Protein AF-A0A665TKN4-F1 (afdb_monomer_lite)

InterPro domains:
  IPR009851 Modifier of rudimentary, Modr [PF07200] (169-313)
  IPR009851 Modifier of rudimentary, Modr [PS51314] (241-330)
  IPR029012 Helix hairpin bin domain superfamily [G3DSA:1.10.287.660] (246-321)
  IPR037202 ESCRT assembly domain [SSF140111] (260-314)

Secondary structure (DSSP, 8-state):
----S-----------EE-SS-EE-TTB-TTTS-EE--HHHHT--TT--HHHHHHHHHHHHHHSPPEE-----S-----------PPPP---------------PPPPP-----------------PPPS-------------SS----TTS----PPPPPS--GGGGGS-HHHHHHHHH-HHHHHHHHHHSHHHHHHHHHHHHHHHHHHHHHHHHHHHHHHHHHHHHHHHHHHHHHHHHHHHHHHHHHHHHHHHHHT-HHHHHHHHHHHHHHHHHHHHHHHHHHHTTSS-HHHHHHHHHHHHHHHHHHHHHHHHHHHHHHHH-------

Foldseek 3Di:
DDDDDDDDDDDDDDLWAFDPPQWDDPQADPPRSTTGNDVLRVPDDPPDDPVVSVVVVVVVCVVPPTHHPPPDDDDDPDDPDDDDDDDDDPPDPDDDDDDDDDDDDDDDDDDDDDDDDDDDDDDDPDDDDPDPPPPDDPDDDDDPDDDQPDVRDDDDADDDDPDDVVVVVDDPVLVVCLVVDVVSVVVVVCVDPRVVVVVVVVVVVVVVVVVVVVVVVVCVVVVVVVVVVVVVVVVVVVVVVVVVVVVVVVVVVCCVCPPLVNVLVVLVVLLVVLVVVLVVLVVCVVVVVDDPVRSVVSNVVSVVSSVVSVVVSVVSVVVCVVPVDDDPDD

Sequence (330 aa):
MWKSYTFTCLKLKQHILLVYPPVGHHLVDSNNGTMITSPLITNFGMHSDLGKVVQSLLDEFWKSPPALMSSGPTGFPYMYKPSGMAPYPTQAFHYGPRHVGPSQTPPPIAAPMPHPGVDSSHGPPRAPAPYGLISDLPLPVPTGDSQAGLNGHMYKMPEIPESFPELCNMNLTRLSDMSENEDVLLEFFVSLPQLKQITNDKEELVTSIVDMAKKNLQMEPQLEGKRQEMLYKYEQLTQMKSAFETKMQRQHELSESCSLSTLQARLKVAAHQAEEESEETAENFLEGRTDIDEFLTSFMEKRTLCHSRRAKEEKLQQSINTHGQFPTSH

Radius of gyration: 44.39 Å; chains: 1; bounding box: 87×68×130 Å

pLDDT: mean 72.1, std 25.73, range [24.42, 98.62]

Structure (mmCIF, N/CA/C/O backbone):
data_AF-A0A665TKN4-F1
#
_entry.id   AF-A0A665TKN4-F1
#
loop_
_atom_site.group_PDB
_atom_site.id
_atom_site.type_symbol
_atom_site.label_atom_id
_atom_site.label_alt_id
_atom_site.label_comp_id
_atom_site.label_asym_id
_atom_site.label_entity_id
_atom_site.label_seq_id
_atom_site.pdbx_PDB_ins_code
_atom_site.Cartn_x
_atom_site.Cartn_y
_atom_site.Cartn_z
_atom_site.occupancy
_atom_site.B_iso_or_equiv
_atom_site.auth_seq_id
_atom_site.auth_comp_id
_atom_site.auth_asym_id
_atom_site.auth_atom_id
_atom_site.pdbx_PDB_model_num
ATOM 1 N N . MET A 1 1 ? 24.108 5.883 47.879 1.00 30.14 1 MET A N 1
ATOM 2 C CA . MET A 1 1 ? 24.386 4.818 46.896 1.00 30.14 1 MET A CA 1
ATOM 3 C C . MET A 1 1 ? 23.383 4.984 45.749 1.00 30.14 1 MET A C 1
ATOM 5 O O . MET A 1 1 ? 22.207 4.763 45.970 1.00 30.14 1 MET A O 1
ATOM 9 N N . TRP A 1 2 ? 23.849 5.551 44.627 1.00 26.70 2 TRP A N 1
ATOM 10 C CA . TRP A 1 2 ? 23.294 5.548 43.257 1.00 26.70 2 TRP A CA 1
ATOM 11 C C . TRP A 1 2 ? 21.779 5.781 43.036 1.00 26.70 2 TRP A C 1
ATOM 13 O O . TRP A 1 2 ? 20.965 4.876 43.176 1.00 26.70 2 TRP A O 1
ATOM 23 N N . LYS A 1 3 ? 21.422 6.990 42.566 1.00 37.69 3 LYS A N 1
ATOM 24 C CA . LYS A 1 3 ? 20.183 7.282 41.818 1.00 37.69 3 LYS A CA 1
ATOM 25 C C . LYS A 1 3 ? 20.564 7.840 40.433 1.00 37.69 3 LYS A C 1
ATOM 27 O O . LYS A 1 3 ? 21.087 8.945 40.378 1.00 37.69 3 LYS A O 1
ATOM 32 N N . SER A 1 4 ? 20.308 7.064 39.375 1.00 30.84 4 SER A N 1
ATOM 33 C CA . SER A 1 4 ? 20.335 7.382 37.923 1.00 30.84 4 SER A CA 1
ATOM 34 C C . SER A 1 4 ? 19.566 6.247 37.221 1.00 30.84 4 SER A C 1
ATOM 36 O O . SER A 1 4 ? 19.718 5.105 37.642 1.00 30.84 4 SER A O 1
ATOM 38 N N . TYR A 1 5 ? 18.685 6.424 36.232 1.00 30.16 5 TYR A N 1
ATOM 39 C CA . TYR A 1 5 ? 18.622 7.374 35.109 1.00 30.16 5 TYR A CA 1
ATOM 40 C C . TYR A 1 5 ? 17.172 7.894 34.926 1.00 30.16 5 TYR A C 1
ATOM 42 O O . TYR A 1 5 ? 16.249 7.103 34.769 1.00 30.16 5 TYR A O 1
ATOM 50 N N . THR A 1 6 ? 16.879 9.152 35.282 1.00 27.14 6 THR A N 1
ATOM 51 C CA . THR A 1 6 ? 16.787 10.398 34.468 1.00 27.14 6 THR A CA 1
ATOM 52 C C . THR A 1 6 ? 15.429 10.675 33.807 1.00 27.14 6 THR A C 1
ATOM 54 O O . THR A 1 6 ? 15.185 10.357 32.649 1.00 27.14 6 THR A O 1
ATOM 57 N N . PHE A 1 7 ? 14.597 11.387 34.575 1.00 38.22 7 PHE A N 1
ATOM 58 C CA . PHE A 1 7 ? 13.620 12.383 34.121 1.00 38.22 7 PHE A CA 1
ATOM 59 C C . PHE A 1 7 ? 14.266 13.403 33.169 1.00 38.22 7 PHE A C 1
ATOM 61 O O . PHE A 1 7 ? 15.386 13.847 33.424 1.00 38.22 7 PHE A O 1
ATOM 68 N N . THR A 1 8 ? 13.515 13.909 32.190 1.00 24.42 8 THR A N 1
ATOM 69 C CA . THR A 1 8 ? 13.689 15.301 31.749 1.00 24.42 8 THR A CA 1
ATOM 70 C C . THR A 1 8 ? 12.406 16.083 31.984 1.00 24.42 8 THR A C 1
ATOM 72 O O . THR A 1 8 ? 11.330 15.795 31.471 1.00 24.42 8 THR A O 1
ATOM 75 N N . CYS A 1 9 ? 12.579 17.046 32.876 1.00 25.44 9 CYS A N 1
ATOM 76 C CA . CYS A 1 9 ? 11.675 18.091 33.292 1.00 25.44 9 CYS A CA 1
ATOM 77 C C . CYS A 1 9 ? 11.613 19.192 32.219 1.00 25.44 9 CYS A C 1
ATOM 79 O O . CYS A 1 9 ? 12.619 19.478 31.576 1.00 25.44 9 CYS A O 1
ATOM 81 N N . LEU A 1 10 ? 10.442 19.824 32.111 1.00 30.22 10 LEU A N 1
ATOM 82 C CA . LEU A 1 10 ? 10.193 21.182 31.612 1.00 30.22 10 LEU A CA 1
ATOM 83 C C . LEU A 1 10 ? 10.892 21.630 30.308 1.00 30.22 10 LEU A C 1
ATOM 85 O O . LEU A 1 10 ? 12.011 22.138 30.308 1.00 30.22 10 LEU A O 1
ATOM 89 N N . LYS A 1 11 ? 10.082 21.754 29.254 1.00 26.89 11 LYS A N 1
ATOM 90 C CA . LYS A 1 11 ? 9.703 23.089 28.760 1.00 26.89 11 LYS A CA 1
ATOM 91 C C . LYS A 1 11 ? 8.419 22.993 27.941 1.00 26.89 11 LYS A C 1
ATOM 93 O O . LYS A 1 11 ? 8.395 22.375 26.883 1.00 26.89 11 LYS A O 1
ATOM 98 N N . LEU A 1 12 ? 7.370 23.681 28.401 1.00 35.28 12 LEU A N 1
ATOM 99 C CA . LEU A 1 12 ? 6.464 24.354 27.474 1.00 35.28 12 LEU A CA 1
ATOM 100 C C . LEU A 1 12 ? 7.341 25.086 26.455 1.00 35.28 12 LEU A C 1
ATOM 102 O O . LEU A 1 12 ? 8.014 26.048 26.826 1.00 35.28 12 LEU A O 1
ATOM 106 N N . LYS A 1 13 ? 7.398 24.579 25.228 1.00 39.34 13 LYS A N 1
ATOM 107 C CA . LYS A 1 13 ? 7.745 25.289 23.992 1.00 39.34 13 LYS A CA 1
ATOM 108 C C . LYS A 1 13 ? 7.929 24.225 22.924 1.00 39.34 13 LYS A C 1
ATOM 110 O O . LYS A 1 13 ? 9.042 23.779 22.690 1.00 39.34 13 LYS A O 1
ATOM 115 N N . GLN A 1 14 ? 6.822 23.761 22.359 1.00 47.31 14 GLN A N 1
ATOM 116 C CA . GLN A 1 14 ? 6.464 24.042 20.968 1.00 47.31 14 GLN A CA 1
ATOM 117 C C . GLN A 1 14 ? 5.255 23.163 20.629 1.00 47.31 14 GLN A C 1
ATOM 119 O O . GLN A 1 14 ? 5.351 21.939 20.618 1.00 47.31 14 GLN A O 1
ATOM 124 N N . HIS A 1 15 ? 4.094 23.781 20.411 1.00 61.50 15 HIS A N 1
ATOM 125 C CA . HIS A 1 15 ? 2.929 23.082 19.878 1.00 61.50 15 HIS A CA 1
ATOM 126 C C . HIS A 1 15 ? 3.238 22.769 18.411 1.00 61.50 15 HIS A C 1
ATOM 128 O O . HIS A 1 15 ? 3.094 23.630 17.553 1.00 61.50 15 HIS A O 1
ATOM 134 N N . ILE A 1 16 ? 3.779 21.581 18.140 1.00 60.69 16 ILE A N 1
ATOM 135 C CA . ILE A 1 16 ? 4.110 21.140 16.782 1.00 60.69 16 ILE A CA 1
ATOM 136 C C . ILE A 1 16 ? 3.100 20.066 16.403 1.00 60.69 16 ILE A C 1
ATOM 138 O O . ILE A 1 16 ? 3.099 18.977 16.973 1.00 60.69 16 ILE A O 1
ATOM 142 N N . LEU A 1 17 ? 2.235 20.388 15.446 1.00 68.44 17 LEU A N 1
ATOM 143 C CA . LEU A 1 17 ? 1.354 19.427 14.794 1.00 68.44 17 LEU A CA 1
ATOM 144 C C . LEU A 1 17 ? 1.945 19.070 13.434 1.00 68.44 17 LEU A C 1
ATOM 146 O O . LEU A 1 17 ? 2.397 19.950 12.698 1.00 68.44 17 LEU A O 1
ATOM 150 N N . LEU A 1 18 ? 1.949 17.775 13.125 1.00 70.00 18 LEU A N 1
ATOM 151 C CA . LEU A 1 18 ? 2.501 17.232 11.891 1.00 70.00 18 LEU A CA 1
ATOM 152 C C . LEU A 1 18 ? 1.396 16.577 11.056 1.00 70.00 18 LEU A C 1
ATOM 154 O O . LEU A 1 18 ? 0.509 15.925 11.604 1.00 70.00 18 LEU A O 1
ATOM 158 N N . VAL A 1 19 ? 1.476 16.730 9.738 1.00 67.25 19 VAL A N 1
ATOM 159 C CA . VAL A 1 19 ? 0.577 16.135 8.742 1.00 67.25 19 VAL A CA 1
ATOM 160 C C . VAL A 1 19 ? 1.395 15.224 7.838 1.00 67.25 19 VAL A C 1
ATOM 162 O O . VAL A 1 19 ? 2.461 15.609 7.366 1.00 67.25 19 VAL A O 1
ATOM 165 N N . TYR A 1 20 ? 0.902 14.009 7.609 1.00 61.16 20 TYR A N 1
ATOM 166 C CA . TYR A 1 20 ? 1.522 13.027 6.724 1.00 61.16 20 TYR A CA 1
ATOM 167 C C . TYR A 1 20 ? 0.447 12.379 5.839 1.00 61.16 20 TYR A C 1
ATOM 169 O O . TYR A 1 20 ? -0.594 11.996 6.382 1.00 61.16 20 TYR A O 1
ATOM 177 N N . PRO A 1 21 ? 0.673 12.193 4.523 1.00 66.88 21 PRO A N 1
ATOM 178 C CA . PRO A 1 21 ? 1.881 12.522 3.741 1.00 66.88 21 PRO A CA 1
ATOM 179 C C . PRO A 1 21 ? 2.113 14.042 3.573 1.00 66.88 21 PRO A C 1
ATOM 181 O O . PRO A 1 21 ? 1.226 14.811 3.928 1.00 66.88 21 PRO A O 1
ATOM 184 N N . PRO A 1 22 ? 3.280 14.499 3.065 1.00 71.19 22 PRO A N 1
ATOM 185 C CA . PRO A 1 22 ? 3.541 15.921 2.843 1.00 71.19 22 PRO A CA 1
ATOM 186 C C . PRO A 1 22 ? 2.509 16.573 1.916 1.00 71.19 22 PRO A C 1
ATOM 188 O O . PRO A 1 22 ? 2.282 16.110 0.793 1.00 71.19 22 PRO A O 1
ATOM 191 N N . VAL A 1 23 ? 1.913 17.671 2.373 1.00 74.62 23 VAL A N 1
ATOM 192 C CA . VAL A 1 23 ? 0.869 18.398 1.651 1.00 74.62 23 VAL A CA 1
ATOM 193 C C . VAL A 1 23 ? 1.198 19.878 1.486 1.00 74.62 23 VAL A C 1
ATOM 195 O O . VAL A 1 23 ? 1.784 20.516 2.356 1.00 74.62 23 VAL A O 1
ATOM 198 N N . GLY A 1 24 ? 0.781 20.430 0.352 1.00 73.25 24 GLY A N 1
ATOM 199 C CA . GLY A 1 24 ? 0.749 21.852 0.067 1.00 73.25 24 GLY A CA 1
ATOM 200 C C . GLY A 1 24 ? -0.571 22.427 0.560 1.00 73.25 24 GLY A C 1
ATOM 201 O O . GLY A 1 24 ? -1.639 22.101 0.039 1.00 73.25 24 GLY A O 1
ATOM 202 N N . HIS A 1 25 ? -0.496 23.274 1.581 1.00 77.06 25 HIS A N 1
ATOM 203 C CA . HIS A 1 25 ? -1.643 23.951 2.171 1.00 77.06 25 HIS A CA 1
ATOM 204 C C . HIS A 1 25 ? -1.173 25.240 2.852 1.00 77.06 25 HIS A C 1
ATOM 206 O O . HIS A 1 25 ? -0.104 25.252 3.448 1.00 77.06 25 HIS A O 1
ATOM 212 N N . HIS A 1 26 ? -1.959 26.318 2.811 1.00 79.50 26 HIS A N 1
ATOM 213 C CA . HIS A 1 26 ? -1.579 27.612 3.410 1.00 79.50 26 HIS A CA 1
ATOM 214 C C . HIS A 1 26 ? -1.357 27.569 4.939 1.00 79.50 26 HIS A C 1
ATOM 216 O O . HIS A 1 26 ? -0.628 28.401 5.470 1.00 79.50 26 HIS A O 1
ATOM 222 N N . LEU A 1 27 ? -1.947 26.592 5.646 1.00 76.31 27 LEU A N 1
ATOM 223 C CA . LEU A 1 27 ? -1.695 26.345 7.074 1.00 76.31 27 LEU A CA 1
ATOM 224 C C . LEU A 1 27 ? -0.524 25.389 7.338 1.00 76.31 27 LEU A C 1
ATOM 226 O O . LEU A 1 27 ? -0.292 25.037 8.491 1.00 76.31 27 LEU A O 1
ATOM 230 N N . VAL A 1 28 ? 0.158 24.902 6.303 1.00 76.06 28 VAL A N 1
ATOM 231 C CA . VAL A 1 28 ? 1.260 23.944 6.412 1.00 76.06 28 VAL A CA 1
ATOM 232 C C . VAL A 1 28 ? 2.532 24.592 5.870 1.00 76.06 28 VAL A C 1
ATOM 234 O O . VAL A 1 28 ? 2.513 25.340 4.895 1.00 76.06 28 VAL A O 1
ATOM 237 N N . ASP A 1 29 ? 3.648 24.336 6.539 1.00 73.88 29 ASP A N 1
ATOM 238 C CA . ASP A 1 29 ? 4.952 24.871 6.184 1.00 73.88 29 ASP A CA 1
ATOM 239 C C . ASP A 1 29 ? 5.346 24.487 4.750 1.00 73.88 29 ASP A C 1
ATOM 241 O O . ASP A 1 29 ? 5.302 23.316 4.364 1.00 73.88 29 ASP A O 1
ATOM 245 N N . SER A 1 30 ? 5.786 25.477 3.975 1.00 66.94 30 SER A N 1
ATOM 246 C CA . SER A 1 30 ? 6.159 25.309 2.565 1.00 66.94 30 SER A CA 1
ATOM 247 C C . SER A 1 30 ? 7.481 24.558 2.373 1.00 66.94 30 SER A C 1
ATOM 249 O O . SER A 1 30 ? 7.769 24.121 1.261 1.00 66.94 30 SER A O 1
ATOM 251 N N . ASN A 1 31 ? 8.280 24.390 3.433 1.00 67.69 31 ASN A N 1
ATOM 252 C CA . ASN A 1 31 ? 9.633 23.830 3.343 1.00 67.69 31 ASN A CA 1
ATOM 253 C C . ASN A 1 31 ? 9.617 22.299 3.195 1.00 67.69 31 ASN A C 1
ATOM 255 O O . ASN A 1 31 ? 10.323 21.740 2.360 1.00 67.69 31 ASN A O 1
ATOM 259 N N . ASN A 1 32 ? 8.788 21.620 3.996 1.00 65.69 32 ASN A N 1
ATOM 260 C CA . ASN A 1 32 ? 8.680 20.156 4.015 1.00 65.69 32 ASN A CA 1
ATOM 261 C C . ASN A 1 32 ? 7.234 19.644 3.891 1.00 65.69 32 ASN A C 1
ATOM 263 O O . ASN A 1 32 ? 7.030 18.431 3.883 1.00 65.69 32 ASN A O 1
ATOM 267 N N . GLY A 1 33 ? 6.221 20.521 3.840 1.00 67.75 33 GLY A N 1
ATOM 268 C CA . GLY A 1 33 ? 4.812 20.129 3.689 1.00 67.75 33 GLY A CA 1
ATOM 269 C C . GLY A 1 33 ? 4.256 19.305 4.855 1.00 67.75 33 GLY A C 1
ATOM 270 O O . GLY A 1 33 ? 3.232 18.647 4.710 1.00 67.75 33 GLY A O 1
ATOM 271 N N . THR A 1 34 ? 4.957 19.268 5.993 1.00 68.62 34 THR A N 1
ATOM 272 C CA . THR A 1 34 ? 4.646 18.355 7.108 1.00 68.62 34 THR A CA 1
ATOM 273 C C . THR A 1 34 ? 4.239 19.098 8.382 1.00 68.62 34 THR A C 1
ATOM 275 O O . THR A 1 34 ? 3.506 18.543 9.182 1.00 68.62 34 THR A O 1
ATOM 278 N N . MET A 1 35 ? 4.684 20.337 8.616 1.00 74.81 35 MET A N 1
ATOM 279 C CA . MET A 1 35 ? 4.413 21.058 9.871 1.00 74.81 35 MET A CA 1
ATOM 280 C C . MET A 1 35 ? 3.226 22.010 9.723 1.00 74.81 35 MET A C 1
ATOM 282 O O . MET A 1 35 ? 3.245 22.849 8.833 1.00 74.81 35 MET A O 1
ATOM 286 N N . ILE A 1 36 ? 2.225 21.942 10.605 1.00 73.69 36 ILE A N 1
ATOM 287 C CA . ILE A 1 36 ? 1.117 22.910 10.611 1.0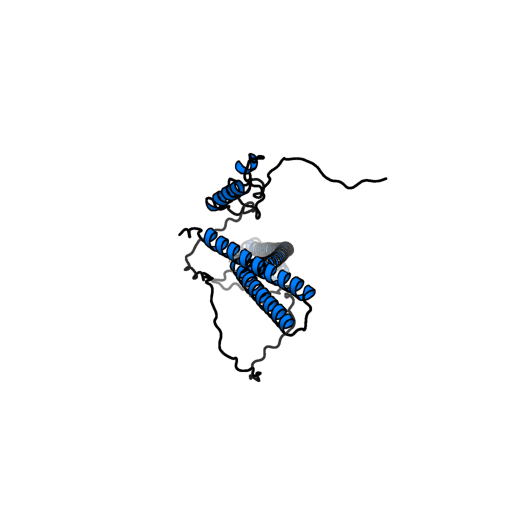0 73.69 36 ILE A CA 1
ATOM 288 C C . ILE A 1 36 ? 1.576 24.209 11.291 1.00 73.69 36 ILE A C 1
ATOM 290 O O . ILE A 1 36 ? 1.970 24.199 12.456 1.00 73.69 36 ILE A O 1
ATOM 294 N N . THR A 1 37 ? 1.491 25.332 10.582 1.00 74.94 37 THR A N 1
ATOM 295 C CA . THR A 1 37 ? 1.938 26.671 11.005 1.00 74.94 37 THR A CA 1
ATOM 296 C C . THR A 1 37 ? 0.785 27.598 11.410 1.00 74.94 37 THR A C 1
ATOM 298 O O . THR A 1 37 ? 0.980 28.800 11.590 1.00 74.94 37 THR A O 1
ATOM 301 N N . SER A 1 38 ? -0.427 27.054 11.575 1.00 75.25 38 SER A N 1
ATOM 302 C CA . SER A 1 38 ? -1.629 27.829 11.900 1.00 75.25 38 SER A CA 1
ATOM 303 C C . SER A 1 38 ? -1.449 28.725 13.140 1.00 75.25 38 SER A C 1
ATOM 305 O O . SER A 1 38 ? -0.970 28.253 14.179 1.00 75.25 38 SER A O 1
ATOM 307 N N . PRO A 1 39 ? -1.913 29.992 13.098 1.00 72.94 39 PRO A N 1
ATOM 308 C CA . PRO A 1 39 ? -1.873 30.910 14.238 1.00 72.94 39 PRO A CA 1
ATOM 309 C C . PRO A 1 39 ? -2.531 30.359 15.509 1.00 72.94 39 PRO A C 1
ATOM 311 O O . PRO A 1 39 ? -2.154 30.761 16.607 1.00 72.94 39 PRO A O 1
ATOM 314 N N . LEU A 1 40 ? -3.489 29.435 15.383 1.00 71.94 40 LEU A N 1
ATOM 315 C CA . LEU A 1 40 ? -4.182 28.800 16.511 1.00 71.94 40 LEU A CA 1
ATOM 316 C C . LEU A 1 40 ? -3.270 27.869 17.318 1.00 71.94 40 LEU A C 1
ATOM 318 O O . LEU A 1 40 ? -3.442 27.711 18.523 1.00 71.94 40 LEU A O 1
ATOM 322 N N . ILE A 1 41 ? -2.288 27.275 16.646 1.00 72.94 41 ILE A N 1
ATOM 323 C CA . ILE A 1 41 ? -1.282 26.400 17.244 1.00 72.94 41 ILE A CA 1
ATOM 324 C C . ILE A 1 41 ? -0.152 27.258 17.820 1.00 72.94 41 ILE A C 1
ATOM 326 O O . ILE A 1 41 ? 0.304 27.032 18.939 1.00 72.94 41 ILE A O 1
ATOM 330 N N . THR A 1 42 ? 0.251 28.294 17.081 1.00 70.69 42 THR A N 1
ATOM 331 C CA . THR A 1 42 ? 1.297 29.242 17.488 1.00 70.69 42 THR A CA 1
ATOM 332 C C . THR A 1 42 ? 0.910 30.047 18.734 1.00 70.69 42 THR A C 1
ATOM 334 O O . THR A 1 42 ? 1.772 30.337 19.559 1.00 70.69 42 THR A O 1
ATOM 337 N N . ASN A 1 43 ? -0.379 30.369 18.906 1.00 70.19 43 ASN A N 1
ATOM 338 C CA . ASN A 1 43 ? -0.910 31.106 20.061 1.00 70.19 43 ASN A CA 1
ATOM 339 C C . ASN A 1 43 ? -1.555 30.204 21.128 1.00 70.19 43 ASN A C 1
ATOM 341 O O . ASN A 1 43 ? -2.274 30.700 21.998 1.00 70.19 43 ASN A O 1
ATOM 345 N N . PHE A 1 44 ? -1.336 28.888 21.072 1.00 72.94 44 PHE A N 1
ATOM 346 C CA . PHE A 1 44 ? -1.901 27.974 22.058 1.00 72.94 44 PHE A CA 1
ATOM 347 C C . PHE A 1 44 ? -1.333 28.266 23.456 1.00 72.94 44 PHE A C 1
ATOM 349 O O . PHE A 1 44 ? -0.118 28.323 23.656 1.00 72.94 44 PHE A O 1
ATOM 356 N N . GLY A 1 45 ? -2.222 28.453 24.431 1.00 71.75 45 GLY A N 1
ATOM 357 C CA . GLY A 1 45 ? -1.884 28.781 25.814 1.00 71.75 45 GLY A CA 1
ATOM 358 C C . GLY A 1 45 ? -2.600 27.887 26.825 1.00 71.75 45 GLY A C 1
ATOM 359 O O . GLY A 1 45 ? -3.390 27.018 26.474 1.00 71.75 45 GLY A O 1
ATOM 360 N N . MET A 1 46 ? -2.352 28.116 28.117 1.00 70.50 46 MET A N 1
ATOM 361 C CA . MET A 1 46 ? -2.873 27.272 29.210 1.00 70.50 46 MET A CA 1
ATOM 362 C C . MET A 1 46 ? -4.407 27.239 29.328 1.00 70.50 46 MET A C 1
ATOM 364 O O . MET A 1 46 ? -4.949 26.357 29.985 1.00 70.50 46 MET A O 1
ATOM 368 N N . HIS A 1 47 ? -5.098 28.192 28.701 1.00 70.94 47 HIS A N 1
ATOM 369 C CA . HIS A 1 47 ? -6.560 28.286 28.670 1.00 70.94 47 HIS A CA 1
ATOM 370 C C . HIS A 1 47 ? -7.151 27.949 27.293 1.00 70.94 47 HIS A C 1
ATOM 372 O O . HIS A 1 47 ? -8.353 28.100 27.083 1.00 70.94 47 HIS A O 1
ATOM 378 N N . SER A 1 48 ? -6.315 27.525 26.342 1.00 74.88 48 SER A N 1
ATOM 379 C CA . SER A 1 48 ? -6.751 27.116 25.012 1.00 74.88 48 SER A CA 1
ATOM 380 C C . SER A 1 48 ? -7.297 25.691 25.050 1.00 74.88 48 SER A C 1
ATOM 382 O O . SER A 1 48 ? -6.693 24.784 25.621 1.00 74.88 48 SER A O 1
ATOM 384 N N . ASP A 1 49 ? -8.446 25.489 24.413 1.00 77.69 49 ASP A N 1
ATOM 385 C CA . ASP A 1 49 ? -9.062 24.175 24.262 1.00 77.69 49 ASP A CA 1
ATOM 386 C C . ASP A 1 49 ? -8.470 23.479 23.030 1.00 77.69 49 ASP A C 1
ATOM 388 O O . ASP A 1 49 ? -8.701 23.892 21.890 1.00 77.69 49 ASP A O 1
ATOM 392 N N . LEU A 1 50 ? -7.680 22.428 23.262 1.00 77.19 50 LEU A N 1
ATOM 393 C CA . LEU A 1 50 ? -7.043 21.656 22.195 1.00 77.19 50 LEU A CA 1
ATOM 394 C C . LEU A 1 50 ? -8.068 21.035 21.241 1.00 77.19 50 LEU A C 1
ATOM 396 O O . LEU A 1 50 ? -7.818 20.993 20.040 1.00 77.19 50 LEU A O 1
ATOM 400 N N . GLY A 1 51 ? -9.226 20.610 21.749 1.00 73.06 51 GLY A N 1
ATOM 401 C CA . GLY A 1 51 ? -10.304 20.064 20.931 1.00 73.06 51 GLY A CA 1
ATOM 402 C C . GLY A 1 51 ? -10.842 21.097 19.945 1.00 73.06 51 GLY A C 1
ATOM 403 O O . GLY A 1 51 ? -10.975 20.798 18.761 1.00 73.06 51 GLY A O 1
ATOM 404 N N . LYS A 1 52 ? -11.053 22.340 20.393 1.00 78.06 52 LYS A N 1
ATOM 405 C CA . LYS A 1 52 ? -11.501 23.439 19.515 1.00 78.06 52 LYS A CA 1
ATOM 406 C C . LYS A 1 52 ? -10.452 23.841 18.484 1.00 78.06 52 LYS A C 1
ATOM 408 O O . LYS A 1 52 ? -10.796 24.127 17.342 1.00 78.06 52 LYS A O 1
ATOM 413 N N . VAL A 1 53 ? -9.176 23.847 18.870 1.00 78.94 53 VAL A N 1
ATOM 414 C CA . VAL A 1 53 ? -8.073 24.147 17.945 1.00 78.94 53 VAL A CA 1
ATOM 415 C C . VAL A 1 53 ? -7.961 23.069 16.868 1.00 78.94 53 VAL A C 1
ATOM 417 O O . VAL A 1 53 ? -7.865 23.401 15.692 1.00 78.94 53 VAL A O 1
ATOM 420 N N . VAL A 1 54 ? -8.043 21.790 17.242 1.00 78.56 54 VAL A N 1
ATOM 421 C CA . VAL A 1 54 ? -8.023 20.674 16.284 1.00 78.56 54 VAL A CA 1
ATOM 422 C C . VAL A 1 54 ? -9.246 20.702 15.367 1.00 78.56 54 VAL A C 1
ATOM 424 O O . VAL A 1 54 ? -9.085 20.525 14.164 1.00 78.56 54 VAL A O 1
ATOM 427 N N . GLN A 1 55 ? -10.446 20.985 15.884 1.00 76.62 55 GLN A N 1
ATOM 428 C CA . GLN A 1 55 ? -11.638 21.112 15.038 1.00 76.62 55 GLN A CA 1
ATOM 429 C C . GLN A 1 55 ? -11.533 22.270 14.048 1.00 76.62 55 GLN A C 1
ATOM 431 O O . GLN A 1 55 ? -11.788 22.071 12.868 1.00 76.62 55 GLN A O 1
ATOM 436 N N . SER A 1 56 ? -11.067 23.444 14.482 1.00 77.81 56 SER A N 1
ATOM 437 C CA . SER A 1 56 ? -10.879 24.580 13.574 1.00 77.81 56 SER A CA 1
ATOM 438 C C . SER A 1 56 ? -9.836 24.303 12.486 1.00 77.81 56 SER A C 1
ATOM 440 O O . SER A 1 56 ? -9.947 24.846 11.391 1.00 77.81 56 SER A O 1
ATOM 442 N N . LEU A 1 57 ? -8.822 23.479 12.770 1.00 78.19 57 LEU A N 1
ATOM 443 C CA . LEU A 1 57 ? -7.847 23.039 11.768 1.00 78.19 57 LEU A CA 1
ATOM 444 C C . LEU A 1 57 ? -8.457 22.054 10.774 1.00 78.19 57 LEU A C 1
ATOM 446 O O . LEU A 1 57 ? -8.208 22.171 9.578 1.00 78.19 57 LEU A O 1
ATOM 450 N N . LEU A 1 58 ? -9.238 21.089 11.266 1.00 79.00 58 LEU A N 1
ATOM 451 C CA . LEU A 1 58 ? -9.945 20.135 10.416 1.00 79.00 58 LEU A CA 1
ATOM 452 C C . LEU A 1 58 ? -10.925 20.863 9.495 1.00 79.00 58 LEU A C 1
ATOM 454 O O . LEU A 1 58 ? -10.892 20.618 8.295 1.00 79.00 58 LEU A O 1
ATOM 458 N N . ASP A 1 59 ? -11.724 21.791 10.022 1.00 76.31 59 ASP A N 1
ATOM 459 C CA . ASP A 1 59 ? -12.667 22.597 9.239 1.00 76.31 59 ASP A CA 1
ATOM 460 C C . ASP A 1 59 ? -11.970 23.391 8.130 1.00 76.31 59 ASP A C 1
ATOM 462 O O . ASP A 1 59 ? -12.470 23.444 7.006 1.00 76.31 59 ASP A O 1
ATOM 466 N N . GLU A 1 60 ? -10.792 23.962 8.401 1.00 77.19 60 GLU A N 1
ATOM 467 C CA . GLU A 1 60 ? -10.020 24.647 7.362 1.00 77.19 60 GLU A CA 1
ATOM 468 C C . GLU A 1 60 ? -9.522 23.660 6.297 1.00 77.19 60 GLU A C 1
ATOM 470 O O . GLU A 1 60 ? -9.653 23.939 5.111 1.00 77.19 60 GLU A O 1
ATOM 475 N N . PHE A 1 61 ? -9.041 22.470 6.675 1.00 77.81 61 PHE A N 1
ATOM 476 C CA . PHE A 1 61 ? -8.671 21.438 5.695 1.00 77.81 61 PHE A CA 1
ATOM 477 C C . PHE A 1 61 ? -9.864 20.926 4.875 1.00 77.81 61 PHE A C 1
ATOM 479 O O . PHE A 1 61 ? -9.686 20.531 3.725 1.00 77.81 61 PHE A O 1
ATOM 486 N N . TRP A 1 62 ? -11.077 20.934 5.431 1.00 78.81 62 TRP A N 1
ATOM 487 C CA . TRP A 1 62 ? -12.299 20.617 4.685 1.00 78.81 62 TRP A CA 1
ATOM 488 C C . TRP A 1 62 ? -12.685 21.735 3.715 1.00 78.81 62 TRP A C 1
ATOM 490 O O . TRP A 1 62 ? -13.133 21.462 2.601 1.00 78.81 62 TRP A O 1
ATOM 500 N N . LYS A 1 63 ? -12.498 22.993 4.121 1.00 75.38 63 LYS A N 1
ATOM 501 C CA . LYS A 1 63 ? -12.814 24.176 3.314 1.00 75.38 63 LYS A CA 1
ATOM 502 C C . LYS A 1 63 ? -11.795 24.413 2.197 1.00 75.38 63 LYS A C 1
ATOM 504 O O . LYS A 1 63 ? -12.173 24.829 1.102 1.00 75.38 63 LYS A O 1
ATOM 509 N N . SER A 1 64 ? -10.525 24.120 2.456 1.00 72.44 64 SER A N 1
ATOM 510 C CA . SER A 1 64 ? -9.431 24.123 1.487 1.00 72.44 64 SER A CA 1
ATOM 511 C C . SER A 1 64 ? -8.688 22.785 1.532 1.00 72.44 64 SER A C 1
ATOM 513 O O . SER A 1 64 ? -7.737 22.627 2.297 1.00 72.44 64 SER A O 1
ATOM 515 N N . PRO A 1 65 ? -9.087 21.810 0.697 1.00 76.06 65 PRO A N 1
ATOM 516 C CA . PRO A 1 65 ? -8.457 20.498 0.670 1.00 76.06 65 PRO A CA 1
ATOM 517 C C . PRO A 1 65 ? -6.944 20.595 0.403 1.00 76.06 65 PRO A C 1
ATOM 519 O O . PRO A 1 65 ? -6.537 21.230 -0.575 1.00 76.06 65 PRO A O 1
ATOM 522 N N . PRO A 1 66 ? -6.091 19.976 1.237 1.00 71.44 66 PRO A N 1
ATOM 523 C CA . PRO A 1 66 ? -4.646 20.006 1.051 1.00 71.44 66 PRO A CA 1
ATOM 524 C C . PRO A 1 66 ? -4.233 19.222 -0.206 1.00 71.44 66 PRO A C 1
ATOM 526 O O . PRO A 1 66 ? -4.636 18.075 -0.400 1.00 71.44 66 PRO A O 1
ATOM 529 N N . ALA A 1 67 ? -3.409 19.829 -1.064 1.00 73.81 67 ALA A N 1
ATOM 530 C CA . ALA A 1 67 ? -2.919 19.196 -2.289 1.00 73.81 67 ALA A CA 1
ATOM 531 C C . ALA A 1 67 ? -1.624 18.419 -2.014 1.00 73.81 67 ALA A C 1
ATOM 533 O O . ALA A 1 67 ? -0.753 18.903 -1.299 1.00 73.81 67 ALA A O 1
ATOM 534 N N . LEU A 1 68 ? -1.442 17.231 -2.590 1.00 65.06 68 LEU A N 1
ATOM 535 C CA . LEU A 1 68 ? -0.179 16.495 -2.447 1.00 65.06 68 LEU A CA 1
ATOM 536 C C . LEU A 1 68 ? 0.953 17.262 -3.150 1.00 65.06 68 LEU A C 1
ATOM 538 O O . LEU A 1 68 ? 0.835 17.602 -4.330 1.00 65.06 68 LEU A O 1
ATOM 542 N N . MET A 1 69 ? 2.055 17.536 -2.444 1.00 54.44 69 MET A N 1
ATOM 543 C CA . MET A 1 69 ? 3.215 18.188 -3.060 1.00 54.44 69 MET A CA 1
ATOM 544 C C . MET A 1 69 ? 3.877 17.201 -4.027 1.00 54.44 69 MET A C 1
ATOM 546 O O . MET A 1 69 ? 4.497 16.227 -3.607 1.00 54.44 69 MET A O 1
ATOM 550 N N . SER A 1 70 ? 3.745 17.441 -5.332 1.00 47.69 70 SER A N 1
ATOM 551 C CA . SER A 1 70 ? 4.457 16.675 -6.356 1.00 47.69 70 SER A CA 1
ATOM 552 C C . SER A 1 70 ? 5.943 17.039 -6.308 1.00 47.69 70 SER A C 1
ATOM 554 O O . SER A 1 70 ? 6.384 17.987 -6.954 1.00 47.69 70 SER A O 1
ATOM 556 N N . SER A 1 71 ? 6.733 16.313 -5.519 1.00 42.16 71 SER A N 1
ATOM 557 C CA . SER A 1 71 ? 8.188 16.459 -5.515 1.00 42.16 71 SER A CA 1
ATOM 558 C C . SER A 1 71 ? 8.775 15.864 -6.801 1.00 42.16 71 SER A C 1
ATOM 560 O O . SER A 1 71 ? 9.046 14.666 -6.877 1.00 42.16 71 SER A O 1
ATOM 562 N N . GLY A 1 72 ? 8.971 16.702 -7.818 1.00 39.16 72 GLY A N 1
ATOM 563 C CA . GLY A 1 72 ? 9.722 16.357 -9.023 1.00 39.16 72 GLY A CA 1
ATOM 564 C C . GLY A 1 72 ? 10.263 17.612 -9.715 1.00 39.16 72 GLY A C 1
ATOM 565 O O . GLY A 1 72 ? 9.460 18.440 -10.145 1.00 39.16 72 GLY A O 1
ATOM 566 N N . PRO A 1 73 ? 11.592 17.796 -9.833 1.00 41.19 73 PRO A N 1
ATOM 567 C CA . PRO A 1 73 ? 12.156 18.898 -10.595 1.00 41.19 73 PRO A CA 1
ATOM 568 C C . PRO A 1 73 ? 12.113 18.586 -12.100 1.00 41.19 73 PRO A C 1
ATOM 570 O O . PRO A 1 73 ? 12.562 17.533 -12.538 1.00 41.19 73 PRO A O 1
ATOM 573 N N . THR A 1 74 ? 11.567 19.538 -12.863 1.00 39.09 74 THR A N 1
ATOM 574 C CA . THR A 1 74 ? 11.874 19.873 -14.270 1.00 39.09 74 THR A CA 1
ATOM 575 C C . THR A 1 74 ? 12.092 18.740 -15.289 1.00 39.09 74 THR A C 1
ATOM 577 O O . THR A 1 74 ? 13.170 18.161 -15.368 1.00 39.09 74 THR A O 1
ATOM 580 N N . GLY A 1 75 ? 11.139 18.622 -16.225 1.00 29.30 75 GLY A N 1
ATOM 581 C CA . GLY A 1 75 ? 11.460 18.503 -17.654 1.00 29.30 75 GLY A CA 1
ATOM 582 C C . GLY A 1 75 ? 11.134 17.181 -18.351 1.00 29.30 75 GLY A C 1
ATOM 583 O O . GLY A 1 75 ? 12.042 16.427 -18.668 1.00 29.30 75 GLY A O 1
ATOM 584 N N . PHE A 1 76 ? 9.871 16.980 -18.741 1.00 28.56 76 PHE A N 1
ATOM 585 C CA . PHE A 1 76 ? 9.545 16.206 -19.948 1.00 28.56 76 PHE A CA 1
ATOM 586 C C . PHE A 1 76 ? 8.452 16.932 -20.745 1.00 28.56 76 PHE A C 1
ATOM 588 O O . PHE A 1 76 ? 7.281 16.896 -20.361 1.00 28.56 76 PHE A O 1
ATOM 595 N N . PRO A 1 77 ? 8.803 17.623 -21.844 1.00 36.94 77 PRO A N 1
ATOM 596 C CA . PRO A 1 77 ? 7.836 18.206 -22.751 1.00 36.94 77 PRO A CA 1
ATOM 597 C C . PRO A 1 77 ? 7.424 17.134 -23.761 1.00 36.94 77 PRO A C 1
ATOM 599 O O . PRO A 1 77 ? 7.997 17.043 -24.835 1.00 36.94 77 PRO A O 1
ATOM 602 N N . TYR A 1 78 ? 6.434 16.311 -23.428 1.00 30.39 78 TYR A N 1
ATOM 603 C CA . TYR A 1 78 ? 5.587 15.679 -24.441 1.00 30.39 78 TYR A CA 1
ATOM 604 C C . TYR A 1 78 ? 4.184 15.484 -23.867 1.00 30.39 78 TYR A C 1
ATOM 606 O O . TYR A 1 78 ? 3.848 14.478 -23.254 1.00 30.39 78 TYR A O 1
ATOM 614 N N . MET A 1 79 ? 3.397 16.549 -24.021 1.00 29.70 79 MET A N 1
ATOM 615 C CA . MET A 1 79 ? 2.000 16.526 -24.457 1.00 29.70 79 MET A CA 1
ATOM 616 C C . MET A 1 79 ? 1.301 15.158 -24.404 1.00 29.70 79 MET A C 1
ATOM 618 O O . MET A 1 79 ? 1.323 14.401 -25.374 1.00 29.70 79 MET A O 1
ATOM 622 N N . TYR A 1 80 ? 0.549 14.916 -23.332 1.00 30.47 80 TYR A N 1
ATOM 623 C CA . TYR A 1 80 ? -0.647 14.086 -23.420 1.00 30.47 80 TYR A CA 1
ATOM 624 C C . TYR A 1 80 ? -1.773 14.976 -23.968 1.00 30.47 80 TYR A C 1
ATOM 626 O O . TYR A 1 80 ? -2.332 15.809 -23.256 1.00 30.47 80 TYR A O 1
ATOM 634 N N . LYS A 1 81 ? -2.053 14.870 -25.271 1.00 31.77 81 LYS A N 1
ATOM 635 C CA . LYS A 1 81 ? -3.252 15.460 -25.884 1.00 31.77 81 LYS A CA 1
ATOM 636 C C . LYS A 1 81 ? -4.469 14.622 -25.464 1.00 31.77 81 LYS A C 1
ATOM 638 O O . LYS A 1 81 ? -4.425 13.406 -25.647 1.00 31.77 81 LYS A O 1
ATOM 643 N N . PRO A 1 82 ? -5.569 15.222 -24.976 1.00 32.12 82 PRO A N 1
ATOM 644 C CA . PRO A 1 82 ? -6.787 14.483 -24.693 1.00 32.12 82 PRO A CA 1
ATOM 645 C C . PRO A 1 82 ? -7.495 14.219 -26.025 1.00 32.12 82 PRO A C 1
ATOM 647 O O . PRO A 1 82 ? -8.028 15.135 -26.646 1.00 32.12 82 PRO A O 1
ATOM 650 N N . SER A 1 83 ? -7.472 12.974 -26.493 1.00 32.41 83 SER A N 1
ATOM 651 C CA . SER A 1 83 ? -8.400 12.527 -27.534 1.00 32.41 83 SER A CA 1
ATOM 652 C C . SER A 1 83 ? -9.518 11.759 -26.851 1.00 32.41 83 SER A C 1
ATOM 654 O O . SER A 1 83 ? -9.262 10.817 -26.103 1.00 32.41 83 SER A O 1
ATOM 656 N N . GLY A 1 84 ? -10.744 12.237 -27.054 1.00 46.53 84 GLY A N 1
ATOM 657 C CA . GLY A 1 84 ? -11.945 11.738 -26.404 1.00 46.53 84 GLY A CA 1
ATOM 658 C C . GLY A 1 84 ? -12.135 10.238 -26.599 1.00 46.53 84 GLY A C 1
ATOM 659 O O . GLY A 1 84 ? -12.235 9.749 -27.719 1.00 46.53 84 GLY A O 1
ATOM 660 N N . MET A 1 85 ? -12.234 9.533 -25.479 1.00 32.47 85 MET A N 1
ATOM 661 C CA . MET A 1 85 ? -12.827 8.208 -25.371 1.00 32.47 85 MET A CA 1
ATOM 662 C C . MET A 1 85 ? -13.739 8.238 -24.145 1.00 32.47 85 MET A C 1
ATOM 664 O O . MET A 1 85 ? -13.394 8.825 -23.119 1.00 32.47 85 MET A O 1
ATOM 668 N N . ALA A 1 86 ? -14.943 7.696 -24.317 1.00 32.31 86 ALA A N 1
ATOM 669 C CA . ALA A 1 86 ? -16.064 7.795 -23.391 1.00 32.31 86 ALA A CA 1
ATOM 670 C C . ALA A 1 86 ? -15.705 7.342 -21.958 1.00 32.31 86 ALA A C 1
ATOM 672 O O . ALA A 1 86 ? -14.884 6.436 -21.791 1.00 32.31 86 ALA A O 1
ATOM 673 N N . PRO A 1 87 ? -16.317 7.942 -20.919 1.00 34.00 87 PRO A N 1
ATOM 674 C CA . PRO A 1 87 ? -16.034 7.576 -19.540 1.00 34.00 87 PRO A CA 1
ATOM 675 C C . PRO A 1 87 ? -16.459 6.126 -19.282 1.00 34.00 87 PRO A C 1
ATOM 677 O O . PRO A 1 87 ? -17.608 5.749 -19.509 1.00 34.00 87 PRO A O 1
ATOM 680 N N . TYR A 1 88 ? -15.524 5.318 -18.781 1.00 33.62 88 TYR A N 1
ATOM 681 C CA . TYR A 1 88 ? -15.849 4.041 -18.154 1.00 33.62 88 TYR A CA 1
ATOM 682 C C . TYR A 1 88 ? -16.800 4.288 -16.970 1.00 33.62 88 TYR A C 1
ATOM 684 O O . TYR A 1 88 ? -16.576 5.233 -16.206 1.00 33.62 88 TYR A O 1
ATOM 692 N N . PRO A 1 89 ? -17.844 3.462 -16.779 1.00 32.56 89 PRO A N 1
ATOM 693 C CA . PRO A 1 89 ? -18.760 3.639 -15.666 1.00 32.56 89 PRO A CA 1
ATOM 694 C C . PRO A 1 89 ? -18.028 3.386 -14.345 1.00 32.56 89 PRO A C 1
ATOM 696 O O . PRO A 1 89 ? -17.496 2.305 -14.093 1.00 32.56 89 PRO A O 1
ATOM 699 N N . THR A 1 90 ? -18.016 4.406 -13.491 1.00 33.19 90 THR A N 1
ATOM 700 C CA . THR A 1 90 ? -17.585 4.331 -12.097 1.00 33.19 90 THR A CA 1
ATOM 701 C C . THR A 1 90 ? -18.526 3.385 -11.351 1.00 33.19 90 THR A C 1
ATOM 703 O O . THR A 1 90 ? -19.676 3.733 -11.087 1.00 33.19 90 THR A O 1
ATOM 706 N N . GLN A 1 91 ? -18.072 2.177 -11.006 1.00 31.92 91 GLN A N 1
ATOM 707 C CA . GLN A 1 91 ? -18.797 1.356 -10.037 1.00 31.92 91 GLN A CA 1
ATOM 708 C C . GLN A 1 91 ? -18.619 1.974 -8.648 1.00 31.92 91 GLN A C 1
ATOM 710 O O . GLN A 1 91 ? -17.614 1.778 -7.970 1.00 31.92 91 GLN A O 1
ATOM 715 N N . ALA A 1 92 ? -19.605 2.775 -8.256 1.00 28.70 92 ALA A N 1
ATOM 716 C CA . ALA A 1 92 ? -19.762 3.283 -6.907 1.00 28.70 92 ALA A CA 1
ATOM 717 C C . ALA A 1 92 ? -20.112 2.119 -5.967 1.00 28.70 92 ALA A C 1
ATOM 719 O O . ALA A 1 92 ? -21.238 1.616 -5.986 1.00 28.70 92 ALA A O 1
ATOM 720 N N . PHE A 1 93 ? -19.165 1.699 -5.129 1.00 30.02 93 PHE A N 1
ATOM 721 C CA . PHE A 1 93 ? -19.449 0.786 -4.026 1.00 30.02 93 PHE A CA 1
ATOM 722 C C . PHE A 1 93 ? -20.274 1.521 -2.963 1.00 30.02 93 PHE A C 1
ATOM 724 O O . PHE A 1 93 ? -19.742 2.231 -2.115 1.00 30.02 93 PHE A O 1
ATOM 731 N N . HIS A 1 94 ? -21.594 1.359 -3.035 1.00 31.34 94 HIS A N 1
ATOM 732 C CA . HIS A 1 94 ? -22.515 1.737 -1.971 1.00 31.34 94 HIS A CA 1
ATOM 733 C C . HIS A 1 94 ? -22.522 0.620 -0.924 1.00 31.34 94 HIS A C 1
ATOM 735 O O . HIS A 1 94 ? -23.081 -0.450 -1.164 1.00 31.34 94 HIS A O 1
ATOM 741 N N . TYR A 1 95 ? -21.919 0.858 0.240 1.00 35.56 95 TYR A N 1
ATOM 742 C CA . TYR A 1 95 ? -22.066 -0.031 1.391 1.00 35.56 95 TYR A CA 1
ATOM 743 C C . TYR A 1 95 ? -23.262 0.427 2.227 1.00 35.56 95 TYR A C 1
ATOM 745 O O . TYR A 1 95 ? -23.153 1.294 3.088 1.00 35.56 95 TYR A O 1
ATOM 753 N N . GLY A 1 96 ? -24.426 -0.148 1.921 1.00 34.19 96 GLY A N 1
ATOM 754 C CA . GLY A 1 96 ? -25.583 -0.161 2.814 1.00 34.19 96 GLY A CA 1
ATOM 755 C C . GLY A 1 96 ? -25.604 -1.456 3.646 1.00 34.19 96 GLY A C 1
ATOM 756 O O . GLY A 1 96 ? -25.151 -2.491 3.147 1.00 34.19 96 GLY A O 1
ATOM 757 N N . PRO A 1 97 ? -26.134 -1.455 4.882 1.00 37.12 97 PRO A N 1
ATOM 758 C CA . PRO A 1 97 ? -26.165 -2.648 5.727 1.00 37.12 97 PRO A CA 1
ATOM 759 C C . PRO A 1 97 ? -27.139 -3.696 5.170 1.00 37.12 97 PRO A C 1
ATOM 761 O O . PRO A 1 97 ? -28.331 -3.425 5.019 1.00 37.12 97 PRO A O 1
ATOM 764 N N . ARG A 1 98 ? -26.665 -4.917 4.891 1.00 33.72 98 ARG A N 1
ATOM 765 C CA . ARG A 1 98 ? -27.552 -6.064 4.647 1.00 33.72 98 ARG A CA 1
ATOM 766 C C . ARG A 1 98 ? -27.806 -6.819 5.948 1.00 33.72 98 ARG A C 1
ATOM 768 O O . ARG A 1 98 ? -26.936 -7.519 6.451 1.00 33.72 98 ARG A O 1
ATOM 775 N N . HIS A 1 99 ? -29.035 -6.709 6.442 1.00 38.09 99 HIS A N 1
ATOM 776 C CA . HIS A 1 99 ? -29.608 -7.642 7.407 1.00 38.09 99 HIS A CA 1
ATOM 777 C C . HIS A 1 99 ? -29.809 -9.014 6.749 1.00 38.09 99 HIS A C 1
ATOM 779 O O . HIS A 1 99 ? -30.342 -9.096 5.640 1.00 38.09 99 HIS A O 1
ATOM 785 N N . VAL A 1 100 ? -29.429 -10.090 7.440 1.00 36.91 100 VAL A N 1
ATOM 786 C CA . VAL A 1 100 ? -29.713 -11.470 7.021 1.00 36.91 100 VAL A CA 1
ATOM 787 C C . VAL A 1 100 ? -30.441 -12.179 8.164 1.00 36.91 100 VAL A C 1
ATOM 789 O O . VAL A 1 100 ? -29.908 -12.288 9.265 1.00 36.91 100 VAL A O 1
ATOM 792 N N . GLY A 1 101 ? -31.681 -12.605 7.911 1.00 31.92 101 GLY A N 1
ATOM 793 C CA . GLY A 1 101 ? -32.465 -13.484 8.786 1.00 31.92 101 GLY A CA 1
ATOM 794 C C . GLY A 1 101 ? -32.278 -14.968 8.422 1.00 31.92 101 GLY A C 1
ATOM 795 O O . GLY A 1 101 ? -31.752 -15.264 7.346 1.00 31.92 101 GLY A O 1
ATOM 796 N N . PRO A 1 102 ? -32.686 -15.917 9.288 1.00 40.56 102 PRO A N 1
ATOM 797 C CA . PRO A 1 102 ? -32.277 -17.312 9.181 1.00 40.56 102 PRO A CA 1
ATOM 798 C C . PRO A 1 102 ? -33.309 -18.168 8.434 1.00 40.56 102 PRO A C 1
ATOM 800 O O . PRO A 1 102 ? -34.488 -18.150 8.779 1.00 40.56 102 PRO A O 1
ATOM 803 N N . SER A 1 103 ? -32.850 -18.954 7.454 1.00 32.84 103 SER A N 1
ATOM 804 C CA . SER A 1 103 ? -33.296 -20.329 7.132 1.00 32.84 103 SER A CA 1
ATOM 805 C C . SER A 1 103 ? -33.002 -20.666 5.670 1.00 32.84 103 SER A C 1
ATOM 807 O O . SER A 1 103 ? -33.677 -20.152 4.780 1.00 32.84 103 SER A O 1
ATOM 809 N N . GLN A 1 104 ? -32.044 -21.568 5.431 1.00 32.12 104 GLN A N 1
ATOM 810 C CA . GLN A 1 104 ? -32.226 -22.797 4.637 1.00 32.12 104 GLN A CA 1
ATOM 811 C C . GLN A 1 104 ? -30.896 -23.559 4.472 1.00 32.12 104 GLN A C 1
ATOM 813 O O . GLN A 1 104 ? -29.823 -22.981 4.337 1.00 32.12 104 GLN A O 1
ATOM 818 N N . THR A 1 105 ? -31.014 -24.879 4.563 1.00 36.12 105 THR A N 1
ATOM 819 C CA . THR A 1 105 ? -29.998 -25.944 4.599 1.00 36.12 105 THR A CA 1
ATOM 820 C C . THR A 1 105 ? -29.176 -26.116 3.306 1.00 36.12 105 THR A C 1
ATOM 822 O O . THR A 1 105 ? -29.695 -25.820 2.230 1.00 36.12 105 THR A O 1
ATOM 825 N N . PRO A 1 106 ? -27.947 -26.676 3.366 1.00 35.78 106 PRO A N 1
ATOM 826 C CA . PRO A 1 106 ? -27.094 -26.903 2.192 1.00 35.78 106 PRO A CA 1
ATOM 827 C C . PRO A 1 106 ? -27.299 -28.298 1.555 1.00 35.78 106 PRO A C 1
ATOM 829 O O . PRO A 1 106 ? -27.523 -29.260 2.293 1.00 35.78 106 PRO A O 1
ATOM 832 N N . PRO A 1 107 ? -27.151 -28.468 0.223 1.00 34.69 107 PRO A N 1
ATOM 833 C CA . PRO A 1 107 ? -26.954 -29.778 -0.400 1.00 34.69 107 PRO A CA 1
ATOM 834 C C . PRO A 1 107 ? -25.480 -30.022 -0.814 1.00 34.69 107 PRO A C 1
ATOM 836 O O . PRO A 1 107 ? -24.670 -29.092 -0.790 1.00 34.69 107 PRO A O 1
ATOM 839 N N . PRO A 1 108 ? -25.097 -31.281 -1.122 1.00 38.91 108 PRO A N 1
ATOM 840 C CA . PRO A 1 108 ? -23.769 -31.807 -0.814 1.00 38.91 108 PRO A CA 1
ATOM 841 C C . PRO A 1 108 ? -22.745 -31.735 -1.958 1.00 38.91 108 PRO A C 1
ATOM 843 O O . PRO A 1 108 ? -23.059 -31.538 -3.128 1.00 38.91 108 PRO A O 1
ATOM 846 N N . ILE A 1 109 ? -21.494 -31.953 -1.553 1.00 40.69 109 ILE A N 1
ATOM 847 C CA . ILE A 1 109 ? -20.268 -32.042 -2.351 1.00 40.69 109 ILE A CA 1
ATOM 848 C C . ILE A 1 109 ? -20.294 -33.302 -3.232 1.00 40.69 109 ILE A C 1
ATOM 850 O O . ILE A 1 109 ? -20.480 -34.405 -2.721 1.00 40.69 109 ILE A O 1
ATOM 854 N N . ALA A 1 110 ? -20.020 -33.151 -4.531 1.00 30.92 110 ALA A N 1
ATOM 855 C CA . ALA A 1 110 ? -19.677 -34.250 -5.433 1.00 30.92 110 ALA A CA 1
ATOM 856 C C . ALA A 1 110 ? -18.366 -33.928 -6.171 1.00 30.92 110 ALA A C 1
ATOM 858 O O . ALA A 1 110 ? -18.206 -32.850 -6.742 1.00 30.92 110 ALA A O 1
ATOM 859 N N . ALA A 1 111 ? -17.416 -34.862 -6.100 1.00 34.00 111 ALA A N 1
ATOM 860 C CA . ALA A 1 111 ? -16.094 -34.788 -6.715 1.00 34.00 111 ALA A CA 1
ATOM 861 C C . ALA A 1 111 ? -16.150 -34.937 -8.257 1.00 34.00 111 ALA A C 1
ATOM 863 O O . ALA A 1 111 ? -17.049 -35.617 -8.756 1.00 34.00 111 ALA A O 1
ATOM 864 N N . PRO A 1 112 ? -15.193 -34.368 -9.020 1.00 32.38 112 PRO A N 1
ATOM 865 C CA . PRO A 1 112 ? -15.207 -34.394 -10.483 1.00 32.38 112 PRO A CA 1
ATOM 866 C C . PRO A 1 112 ? -14.272 -35.459 -11.092 1.00 32.38 112 PRO A C 1
ATOM 868 O O . PRO A 1 112 ? -13.153 -35.646 -10.625 1.00 32.38 112 PRO A O 1
ATOM 871 N N . MET A 1 113 ? -14.709 -36.093 -12.185 1.00 30.77 113 MET A N 1
ATOM 872 C CA . MET A 1 113 ? -13.918 -36.888 -13.150 1.00 30.77 113 MET A CA 1
ATOM 873 C C . MET A 1 113 ? -14.635 -36.842 -14.525 1.00 30.77 113 MET A C 1
ATOM 875 O O . MET A 1 113 ? -15.856 -36.693 -14.542 1.00 30.77 113 MET A O 1
ATOM 879 N N . PRO A 1 114 ? -13.970 -37.079 -15.674 1.00 37.78 114 PRO A N 1
ATOM 880 C CA . PRO A 1 114 ? -12.888 -36.288 -16.257 1.00 37.78 114 PRO A CA 1
ATOM 881 C C . PRO A 1 114 ? -13.196 -35.855 -17.716 1.00 37.78 114 PRO A C 1
ATOM 883 O O . PRO A 1 114 ? -13.997 -36.460 -18.426 1.00 37.78 114 PRO A O 1
ATOM 886 N N . HIS A 1 115 ? -12.507 -34.812 -18.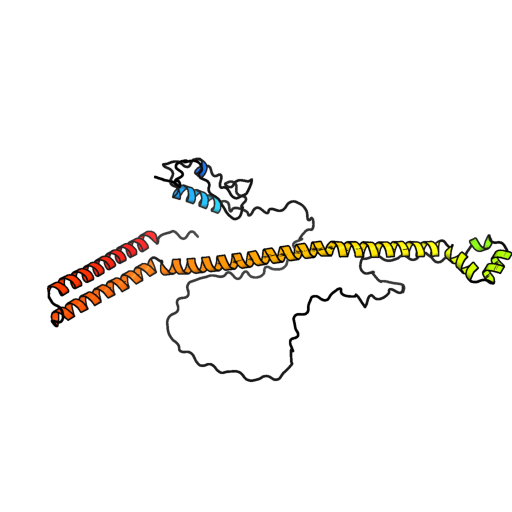185 1.00 33.03 115 HIS A N 1
ATOM 887 C CA . HIS A 1 115 ? -12.466 -34.388 -19.592 1.00 33.03 115 HIS A CA 1
ATOM 888 C C . HIS A 1 115 ? -11.549 -35.289 -20.445 1.00 33.03 115 HIS A C 1
ATOM 890 O O . HIS A 1 115 ? -10.494 -35.700 -19.961 1.00 33.03 115 HIS A O 1
ATOM 896 N N . PRO A 1 116 ? -11.821 -35.428 -21.755 1.00 34.31 116 PRO A N 1
ATOM 897 C CA . PRO A 1 116 ? -10.800 -35.389 -22.798 1.00 34.31 116 PRO A CA 1
ATOM 898 C C . PRO A 1 116 ? -10.897 -34.026 -23.518 1.00 34.31 116 PRO A C 1
ATOM 900 O O . PRO A 1 116 ? -11.990 -33.542 -23.792 1.00 34.31 116 PRO A O 1
ATOM 903 N N . GLY A 1 117 ? -9.851 -33.289 -23.863 1.00 27.86 117 GLY A N 1
ATOM 904 C CA . GLY A 1 117 ? -8.413 -33.472 -23.768 1.00 27.86 117 GLY A CA 1
ATOM 905 C C . GLY A 1 117 ? -7.797 -32.556 -24.829 1.00 27.86 117 GLY A C 1
ATOM 906 O O . GLY A 1 117 ? -8.039 -32.790 -26.004 1.00 27.86 117 GLY A O 1
ATOM 907 N N . VAL A 1 118 ? -7.047 -31.526 -24.425 1.00 30.12 118 VAL A N 1
ATOM 908 C CA . VAL A 1 118 ? -5.887 -30.994 -25.165 1.00 30.12 118 VAL A CA 1
ATOM 909 C C . VAL A 1 118 ? -4.904 -30.484 -24.114 1.00 30.12 118 VAL A C 1
ATOM 911 O O . VAL A 1 118 ? -5.202 -29.583 -23.333 1.00 30.12 118 VAL A O 1
ATOM 914 N N . ASP A 1 119 ? -3.773 -31.170 -24.068 1.00 28.31 119 ASP A N 1
ATOM 915 C CA . ASP A 1 119 ? -2.710 -31.089 -23.081 1.00 28.31 119 ASP A CA 1
ATOM 916 C C . ASP A 1 119 ? -1.968 -29.743 -23.140 1.00 28.31 119 ASP A C 1
ATOM 918 O O . ASP A 1 119 ? -1.566 -29.271 -24.203 1.00 28.31 119 ASP A O 1
ATOM 922 N N . SER A 1 120 ? -1.799 -29.131 -21.969 1.00 30.50 120 SER A N 1
ATOM 923 C CA . SER A 1 120 ? -0.879 -28.026 -21.708 1.00 30.50 120 SER A CA 1
ATOM 924 C C . SER A 1 120 ? 0.140 -28.530 -20.696 1.00 30.50 120 SER A C 1
ATOM 926 O O . SER A 1 120 ? -0.053 -28.402 -19.487 1.00 30.50 120 SER A O 1
ATOM 928 N N . SER A 1 121 ? 1.238 -29.104 -21.179 1.00 32.66 121 SER A N 1
ATOM 929 C CA . SER A 1 121 ? 2.344 -29.524 -20.324 1.00 32.66 121 SER A CA 1
ATOM 930 C C . SER A 1 121 ? 3.200 -28.319 -19.924 1.00 32.66 121 SER A C 1
ATOM 932 O O . SER A 1 121 ? 3.767 -27.623 -20.770 1.00 32.66 121 SER A O 1
ATOM 934 N N . HIS A 1 122 ? 3.301 -28.090 -18.617 1.00 32.94 122 HIS A N 1
ATOM 935 C CA . HIS A 1 122 ? 4.202 -27.133 -17.980 1.00 32.94 122 HIS A CA 1
ATOM 936 C C . HIS A 1 122 ? 5.682 -27.457 -18.255 1.00 32.94 122 HIS A C 1
ATOM 938 O O . HIS A 1 122 ? 6.117 -28.594 -18.087 1.00 32.94 122 HIS A O 1
ATOM 944 N N . GLY A 1 123 ? 6.463 -26.429 -18.597 1.00 31.47 123 GLY A N 1
ATOM 945 C CA . GLY A 1 123 ? 7.927 -26.404 -18.495 1.00 31.47 123 GLY A CA 1
ATOM 946 C C . GLY A 1 123 ? 8.379 -25.383 -17.433 1.00 31.47 123 GLY A C 1
ATOM 947 O O . GLY A 1 123 ? 7.572 -24.542 -17.031 1.00 31.47 123 GLY A O 1
ATOM 948 N N . PRO A 1 124 ? 9.637 -25.445 -16.952 1.00 37.72 124 PRO A N 1
ATOM 949 C CA . PRO A 1 124 ? 10.147 -24.624 -15.844 1.00 37.72 124 PRO A CA 1
ATOM 950 C C . PRO A 1 124 ? 10.196 -23.127 -16.217 1.00 37.72 124 PRO A C 1
ATOM 952 O O . PRO A 1 124 ? 10.080 -22.801 -17.402 1.00 37.72 124 PRO A O 1
ATOM 955 N N . PRO A 1 125 ? 10.376 -22.193 -15.253 1.00 34.91 125 PRO A N 1
ATOM 956 C CA . PRO A 1 125 ? 10.369 -20.766 -15.556 1.00 34.91 125 PRO A CA 1
ATOM 957 C C . PRO A 1 125 ? 11.518 -20.464 -16.517 1.00 34.91 125 PRO A C 1
ATOM 959 O O . PRO A 1 125 ? 12.693 -20.607 -16.177 1.00 34.91 125 PRO A O 1
ATOM 962 N N . ARG A 1 126 ? 11.178 -20.093 -17.752 1.00 31.39 126 ARG A N 1
ATOM 963 C CA . ARG A 1 126 ? 12.161 -19.718 -18.764 1.00 31.39 126 ARG A CA 1
ATOM 964 C C . ARG A 1 126 ? 12.859 -18.451 -18.274 1.00 31.39 126 ARG A C 1
ATOM 966 O O . ARG A 1 126 ? 12.231 -17.400 -18.172 1.00 31.39 126 ARG A O 1
ATOM 973 N N . ALA A 1 127 ? 14.146 -18.571 -17.951 1.00 31.81 127 ALA A N 1
ATOM 974 C CA . ALA A 1 127 ? 15.039 -17.433 -17.771 1.00 31.81 127 ALA A CA 1
ATOM 975 C C . ALA A 1 127 ? 14.881 -16.460 -18.959 1.00 31.81 127 ALA A C 1
ATOM 977 O O . ALA A 1 127 ? 14.621 -16.927 -20.077 1.00 31.81 127 ALA A O 1
ATOM 978 N N . PRO A 1 128 ? 15.015 -15.135 -18.757 1.00 37.28 128 PRO A N 1
ATOM 979 C CA . PRO A 1 128 ? 14.981 -14.193 -19.868 1.00 37.28 128 PRO A CA 1
ATOM 980 C C . PRO A 1 128 ? 16.038 -14.635 -20.882 1.00 37.28 128 PRO A C 1
ATOM 982 O O . PRO A 1 128 ? 17.188 -14.882 -20.517 1.00 37.28 128 PRO A O 1
ATOM 985 N N . ALA A 1 129 ? 15.619 -14.850 -22.131 1.00 36.78 129 ALA A N 1
ATOM 986 C CA . ALA A 1 129 ? 16.521 -15.316 -23.174 1.00 36.78 129 ALA A CA 1
ATOM 987 C C . ALA A 1 129 ? 17.715 -14.347 -23.267 1.00 36.78 129 ALA A C 1
ATOM 989 O O . ALA A 1 129 ? 17.489 -13.135 -23.347 1.00 36.78 129 ALA A O 1
ATOM 990 N N . PRO A 1 130 ? 18.965 -14.843 -23.241 1.00 41.00 130 PRO A N 1
ATOM 991 C CA . PRO A 1 130 ? 20.120 -13.988 -23.433 1.00 41.00 130 PRO A CA 1
ATOM 992 C C . PRO A 1 130 ? 20.088 -13.538 -24.891 1.00 41.00 130 PRO A C 1
ATOM 994 O O . PRO A 1 130 ? 19.945 -14.378 -25.773 1.00 41.00 130 PRO A O 1
ATOM 997 N N . TYR A 1 131 ? 20.152 -12.225 -25.109 1.00 45.28 131 TYR A N 1
ATOM 998 C CA . TYR A 1 131 ? 20.361 -11.559 -26.395 1.00 45.28 131 TYR A CA 1
ATOM 999 C C . TYR A 1 131 ? 19.665 -12.231 -27.587 1.00 45.28 131 TYR A C 1
ATOM 1001 O O . TYR A 1 131 ? 20.196 -13.145 -28.214 1.00 45.28 131 TYR A O 1
ATOM 1009 N N . GLY A 1 132 ? 18.478 -11.727 -27.937 1.00 38.12 132 GLY A N 1
ATOM 1010 C CA . GLY A 1 132 ? 17.855 -12.037 -29.218 1.00 38.12 132 GLY A CA 1
ATOM 1011 C C . GLY A 1 132 ? 18.829 -11.737 -30.356 1.00 38.12 132 GLY A C 1
ATOM 1012 O O . GLY A 1 132 ? 18.993 -10.584 -30.748 1.00 38.12 132 GLY A O 1
ATOM 1013 N N . LEU A 1 133 ? 19.477 -12.780 -30.876 1.00 41.81 133 LEU A N 1
ATOM 1014 C CA . LEU A 1 133 ? 20.094 -12.754 -32.189 1.00 41.81 133 LEU A CA 1
ATOM 1015 C C . LEU A 1 133 ? 18.955 -12.518 -33.178 1.00 41.81 133 LEU A C 1
ATOM 1017 O O . LEU A 1 133 ? 18.149 -13.412 -33.446 1.00 41.81 133 LEU A O 1
ATOM 1021 N N . ILE A 1 134 ? 18.876 -11.295 -33.688 1.00 46.50 134 ILE A N 1
ATOM 1022 C CA . ILE A 1 134 ? 18.027 -10.935 -34.818 1.00 46.50 134 ILE A CA 1
ATOM 1023 C C . ILE A 1 134 ? 18.570 -11.729 -36.014 1.00 46.50 134 ILE A C 1
ATOM 1025 O O . ILE A 1 134 ? 19.517 -11.301 -36.663 1.00 46.50 134 ILE A O 1
ATOM 1029 N N . SER A 1 135 ? 18.047 -12.937 -36.234 1.00 41.69 135 SER A N 1
ATOM 1030 C CA . SER A 1 135 ? 18.556 -13.858 -37.264 1.00 41.69 135 SER A CA 1
ATOM 1031 C C . SER A 1 135 ? 17.904 -13.650 -38.632 1.00 41.69 135 SER A C 1
ATOM 1033 O O . SER A 1 135 ? 18.350 -14.246 -39.599 1.00 41.69 135 SER A O 1
ATOM 1035 N N . ASP A 1 136 ? 16.910 -12.765 -38.733 1.00 45.75 136 ASP A N 1
ATOM 1036 C CA . ASP A 1 136 ? 16.175 -12.505 -39.974 1.00 45.75 136 ASP A CA 1
ATOM 1037 C C . ASP A 1 136 ? 16.055 -11.002 -40.241 1.00 45.75 136 ASP A C 1
ATOM 1039 O O . ASP A 1 136 ? 14.963 -10.432 -40.273 1.00 45.75 136 ASP A O 1
ATOM 1043 N N . LEU A 1 137 ? 17.196 -10.329 -40.415 1.00 43.88 137 LEU A N 1
ATOM 1044 C CA . LEU A 1 137 ? 17.189 -9.020 -41.061 1.00 43.88 137 LEU A CA 1
ATOM 1045 C C . LEU A 1 137 ? 17.213 -9.253 -42.583 1.00 43.88 137 LEU A C 1
ATOM 1047 O O . LEU A 1 137 ? 18.214 -9.773 -43.082 1.00 43.88 137 LEU A O 1
ATOM 1051 N N . PRO A 1 138 ? 16.153 -8.909 -43.338 1.00 41.69 138 PRO A N 1
ATOM 1052 C CA . PRO A 1 138 ? 16.203 -8.993 -44.791 1.00 41.69 138 PRO A CA 1
ATOM 1053 C C . PRO A 1 138 ? 17.321 -8.071 -45.289 1.00 41.69 138 PRO A C 1
ATOM 1055 O O . PRO A 1 138 ? 17.298 -6.868 -45.031 1.00 41.69 138 PRO A O 1
ATOM 1058 N N . LEU A 1 139 ? 18.322 -8.637 -45.969 1.00 41.50 139 LEU A N 1
ATOM 1059 C CA . LEU A 1 139 ? 19.344 -7.849 -46.657 1.00 41.50 139 LEU A CA 1
ATOM 1060 C C . LEU A 1 139 ? 18.642 -7.020 -47.747 1.00 41.50 139 LEU A C 1
ATOM 1062 O O . LEU A 1 139 ? 18.016 -7.613 -48.631 1.00 41.50 139 LEU A O 1
ATOM 1066 N N . PRO A 1 140 ? 18.713 -5.676 -47.717 1.00 47.22 140 PRO A N 1
ATOM 1067 C CA . PRO A 1 140 ? 18.096 -4.861 -48.746 1.00 47.22 140 PRO A CA 1
ATOM 1068 C C . PRO A 1 140 ? 18.963 -4.934 -50.003 1.00 47.22 140 PRO A C 1
ATOM 1070 O O . PRO A 1 140 ? 20.013 -4.299 -50.089 1.00 47.22 140 PRO A O 1
ATOM 1073 N N . VAL A 1 141 ? 18.531 -5.723 -50.985 1.00 46.25 141 VAL A N 1
ATOM 1074 C CA . VAL A 1 141 ? 18.995 -5.563 -52.366 1.00 46.25 141 VAL A CA 1
ATOM 1075 C C . VAL A 1 141 ? 18.201 -4.393 -52.958 1.00 46.25 141 VAL A C 1
ATOM 1077 O O . VAL A 1 141 ? 16.968 -4.452 -52.932 1.00 46.25 141 VAL A O 1
ATOM 1080 N N . PRO A 1 142 ? 18.846 -3.329 -53.474 1.00 42.75 142 PRO A N 1
ATOM 1081 C CA . PRO A 1 142 ? 18.139 -2.181 -54.027 1.00 42.75 142 PRO A CA 1
ATOM 1082 C C . PRO A 1 142 ? 17.372 -2.611 -55.280 1.00 42.75 142 PRO A C 1
ATOM 1084 O O . PRO A 1 142 ? 17.938 -2.736 -56.362 1.00 42.75 142 PRO A O 1
ATOM 1087 N N . THR A 1 143 ? 16.075 -2.858 -55.134 1.00 43.38 143 THR A N 1
ATOM 1088 C CA . THR A 1 143 ? 15.149 -2.902 -56.266 1.00 43.38 143 THR A CA 1
ATOM 1089 C C . THR A 1 143 ? 14.391 -1.590 -56.205 1.00 43.38 143 THR A C 1
ATOM 1091 O O . THR A 1 143 ? 13.873 -1.239 -55.144 1.00 43.38 143 THR A O 1
ATOM 1094 N N . GLY A 1 144 ? 14.447 -0.822 -57.293 1.00 45.75 144 GLY A N 1
ATOM 1095 C CA . GLY A 1 144 ? 13.836 0.498 -57.383 1.00 45.75 144 GLY A CA 1
ATOM 1096 C C . GLY A 1 144 ? 12.399 0.473 -56.872 1.00 45.75 144 GLY A C 1
ATOM 1097 O O . GLY A 1 144 ? 11.640 -0.440 -57.181 1.00 45.75 144 GLY A O 1
ATOM 1098 N N . ASP A 1 145 ? 12.079 1.497 -56.094 1.00 43.38 145 ASP A N 1
ATOM 1099 C CA . ASP A 1 145 ? 10.752 1.853 -55.609 1.00 43.38 145 ASP A CA 1
ATOM 1100 C C . ASP A 1 145 ? 10.312 1.205 -54.280 1.00 43.38 145 ASP A C 1
ATOM 1102 O O . ASP A 1 145 ? 9.737 0.126 -54.191 1.00 43.38 145 ASP A O 1
ATOM 1106 N N . SER A 1 146 ? 10.485 2.017 -53.229 1.00 51.34 146 SER A N 1
ATOM 1107 C CA . SER A 1 146 ? 9.815 1.961 -51.922 1.00 51.34 146 SER A CA 1
ATOM 1108 C C . SER A 1 146 ? 10.267 0.874 -50.942 1.00 51.34 146 SER A C 1
ATOM 1110 O O . SER A 1 146 ? 9.554 -0.089 -50.675 1.00 51.34 146 SER A O 1
ATOM 1112 N N . GLN A 1 147 ? 11.391 1.116 -50.262 1.00 49.78 147 GLN A N 1
ATOM 1113 C CA . GLN A 1 147 ? 11.667 0.497 -48.962 1.00 49.78 147 GLN A CA 1
ATOM 1114 C C . GLN A 1 147 ? 12.138 1.557 -47.964 1.00 49.78 147 GLN A C 1
ATOM 1116 O O . GLN A 1 147 ? 13.269 2.037 -48.015 1.00 49.78 147 GLN A O 1
ATOM 1121 N N . ALA A 1 148 ? 11.247 1.940 -47.047 1.00 45.03 148 ALA A N 1
ATOM 1122 C CA . ALA A 1 148 ? 11.623 2.695 -45.863 1.00 45.03 148 ALA A CA 1
ATOM 1123 C C . ALA A 1 148 ? 12.448 1.771 -44.956 1.00 45.03 148 ALA A C 1
ATOM 1125 O O . ALA A 1 148 ? 11.909 0.835 -44.365 1.00 45.03 148 ALA A O 1
ATOM 1126 N N . GLY A 1 149 ? 13.760 2.004 -44.875 1.00 49.47 149 GLY A N 1
ATOM 1127 C CA . GLY A 1 149 ? 14.625 1.306 -43.927 1.00 49.47 149 GLY A CA 1
ATOM 1128 C C . GLY A 1 149 ? 14.122 1.500 -42.494 1.00 49.47 149 GLY A C 1
ATOM 1129 O O . GLY A 1 149 ? 13.617 2.569 -42.138 1.00 49.47 149 GLY A O 1
ATOM 1130 N N . LEU A 1 150 ? 14.247 0.471 -41.653 1.00 51.31 150 LEU A N 1
ATOM 1131 C CA . LEU A 1 150 ? 13.948 0.591 -40.225 1.00 51.31 150 LEU A CA 1
ATOM 1132 C C . LEU A 1 150 ? 14.848 1.696 -39.634 1.00 51.31 150 LEU A C 1
ATOM 1134 O O . LEU A 1 150 ? 16.069 1.573 -39.672 1.00 51.31 150 LEU A O 1
ATOM 1138 N N . ASN A 1 151 ? 14.237 2.761 -39.096 1.00 51.38 151 ASN A N 1
ATOM 1139 C CA . ASN A 1 151 ? 14.840 4.037 -38.646 1.00 51.38 151 ASN A CA 1
ATOM 1140 C C . ASN A 1 151 ? 15.057 5.139 -39.704 1.00 51.38 151 ASN A C 1
ATOM 1142 O O . ASN A 1 151 ? 15.708 6.135 -39.409 1.00 51.38 151 ASN A O 1
ATOM 1146 N N . GLY A 1 152 ? 14.489 5.028 -40.909 1.00 57.25 152 GLY A N 1
ATOM 1147 C CA . GLY A 1 152 ? 14.418 6.149 -41.860 1.00 57.25 152 GLY A CA 1
ATOM 1148 C C . GLY A 1 152 ? 15.738 6.541 -42.537 1.00 57.25 152 GLY A C 1
ATOM 1149 O O . GLY A 1 152 ? 15.747 7.456 -43.357 1.00 57.25 152 GLY A O 1
ATOM 1150 N N . HIS A 1 153 ? 16.840 5.843 -42.254 1.00 61.81 153 HIS A N 1
ATOM 1151 C CA . HIS A 1 153 ? 18.089 6.005 -42.992 1.00 61.81 153 HIS A CA 1
ATOM 1152 C C . HIS A 1 153 ? 18.022 5.227 -44.310 1.00 61.81 153 HIS A C 1
ATOM 1154 O O . HIS A 1 153 ? 18.063 3.998 -44.325 1.00 61.81 153 HIS A O 1
ATOM 1160 N N . MET A 1 154 ? 17.922 5.954 -45.423 1.00 74.19 154 MET A N 1
ATOM 1161 C CA . MET A 1 154 ? 18.096 5.410 -46.770 1.00 74.19 154 MET A CA 1
ATOM 1162 C C . MET A 1 154 ? 19.504 5.758 -47.253 1.00 74.19 154 MET A C 1
ATOM 1164 O O . MET A 1 154 ? 19.852 6.936 -47.338 1.00 74.19 154 MET A O 1
ATOM 1168 N N . TYR A 1 155 ? 20.317 4.745 -47.560 1.00 82.75 155 TYR A N 1
ATOM 1169 C CA . TYR A 1 155 ? 21.598 4.969 -48.225 1.00 82.75 155 TYR A CA 1
ATOM 1170 C C . TYR A 1 155 ? 21.349 5.491 -49.644 1.00 82.75 155 TYR A C 1
ATOM 1172 O O . TYR A 1 155 ? 20.577 4.893 -50.396 1.00 82.75 155 TYR A O 1
ATOM 1180 N N . LYS A 1 156 ? 21.995 6.599 -50.018 1.00 85.00 156 LYS A N 1
ATOM 1181 C CA . LYS A 1 156 ? 21.937 7.133 -51.381 1.00 85.00 156 LYS A CA 1
ATOM 1182 C C . LYS A 1 156 ? 23.208 6.729 -52.120 1.00 85.00 156 LYS A C 1
ATOM 1184 O O . LYS A 1 156 ? 24.275 7.252 -51.826 1.00 85.00 156 LYS A O 1
ATOM 1189 N N . MET A 1 157 ? 23.073 5.822 -53.082 1.00 86.94 157 MET A N 1
ATOM 1190 C CA . MET A 1 157 ? 24.205 5.359 -53.883 1.00 86.94 157 MET A CA 1
ATOM 1191 C C . MET A 1 157 ? 24.724 6.478 -54.806 1.00 86.94 157 MET A C 1
ATOM 1193 O O . MET A 1 157 ? 23.900 7.189 -55.395 1.00 86.94 157 MET A O 1
ATOM 1197 N N . PRO A 1 158 ? 26.053 6.649 -54.950 1.00 86.69 158 PRO A N 1
ATOM 1198 C CA . PRO A 1 158 ? 26.627 7.569 -55.927 1.00 86.69 158 PRO A CA 1
ATOM 1199 C C . PRO A 1 158 ? 26.208 7.205 -57.354 1.00 86.69 158 PRO A C 1
ATOM 1201 O O . PRO A 1 158 ? 26.047 6.029 -57.684 1.00 86.69 158 PRO A O 1
ATOM 1204 N N . GLU A 1 159 ? 26.035 8.213 -58.206 1.00 85.50 159 GLU A N 1
ATOM 1205 C CA . GLU A 1 159 ? 25.687 8.005 -59.613 1.00 85.50 159 GLU A CA 1
ATOM 1206 C C . GLU A 1 159 ? 26.836 7.305 -60.353 1.00 85.50 159 GLU A C 1
ATOM 1208 O O . GLU A 1 159 ? 28.005 7.671 -60.201 1.00 85.50 159 GLU A O 1
ATOM 1213 N N . ILE A 1 160 ? 26.501 6.282 -61.146 1.00 85.69 160 ILE A N 1
ATOM 1214 C CA . ILE A 1 160 ? 27.476 5.530 -61.940 1.00 85.69 160 ILE A CA 1
ATOM 1215 C C . ILE A 1 160 ? 27.878 6.396 -63.142 1.00 85.69 160 ILE A C 1
ATOM 1217 O O . ILE A 1 160 ? 26.997 6.783 -63.912 1.00 85.69 160 ILE A O 1
ATOM 1221 N N . PRO A 1 161 ? 29.172 6.700 -63.342 1.00 85.00 161 PRO A N 1
ATOM 1222 C CA . PRO A 1 161 ? 29.610 7.489 -64.484 1.00 85.00 161 PRO A CA 1
ATOM 1223 C C . PRO A 1 161 ? 29.333 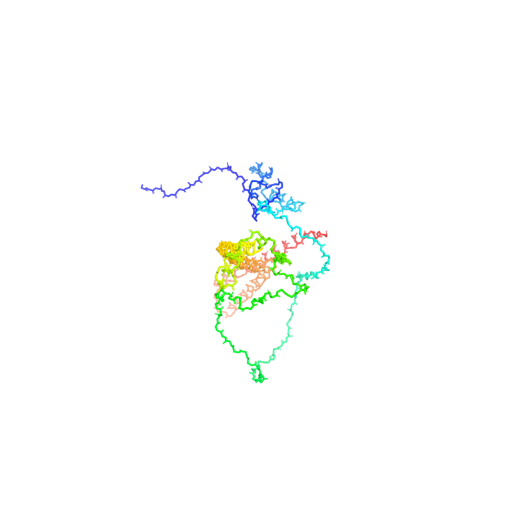6.755 -65.790 1.00 85.00 161 PRO A C 1
ATOM 1225 O O . PRO A 1 161 ? 29.694 5.591 -65.945 1.00 85.00 161 PRO A O 1
ATOM 1228 N N . GLU A 1 162 ? 28.756 7.459 -66.760 1.00 85.00 162 GLU A N 1
ATOM 1229 C CA . GLU A 1 162 ? 28.552 6.926 -68.113 1.00 85.00 162 GLU A CA 1
ATOM 1230 C C . GLU A 1 162 ? 29.843 6.950 -68.955 1.00 85.00 162 GLU A C 1
ATOM 1232 O O . GLU A 1 162 ? 29.902 6.365 -70.034 1.00 85.00 162 GLU A O 1
ATOM 1237 N N . SER A 1 163 ? 30.894 7.628 -68.477 1.00 85.88 163 SER A N 1
ATOM 1238 C CA . SER A 1 163 ? 32.203 7.708 -69.135 1.00 85.88 163 SER A CA 1
ATOM 1239 C C . SER A 1 163 ? 33.340 7.938 -68.130 1.00 85.88 163 SER A C 1
ATOM 1241 O O . SER A 1 163 ? 33.102 8.417 -67.022 1.00 85.88 163 SER A O 1
ATOM 1243 N N . PHE A 1 164 ? 34.574 7.613 -68.536 1.00 85.94 164 PHE A N 1
ATOM 1244 C CA . PHE A 1 164 ? 35.797 7.749 -67.730 1.00 85.94 164 PHE A CA 1
ATOM 1245 C C . PHE A 1 164 ? 36.796 8.689 -68.424 1.00 85.94 164 PHE A C 1
ATOM 1247 O O . PHE A 1 164 ? 37.737 8.222 -69.077 1.00 85.94 164 PHE A O 1
ATOM 1254 N N . PRO A 1 165 ? 36.589 10.016 -68.356 1.00 83.88 165 PRO A N 1
ATOM 1255 C CA . PRO A 1 165 ? 37.464 10.995 -69.005 1.00 83.88 165 PRO A CA 1
ATOM 1256 C C . PRO A 1 165 ? 38.924 10.923 -68.523 1.00 83.88 165 PRO A C 1
ATOM 1258 O O . PRO A 1 165 ? 39.831 11.358 -69.229 1.00 83.88 165 PRO A O 1
ATOM 1261 N N . GLU A 1 166 ? 39.176 10.341 -67.352 1.00 83.50 166 GLU A N 1
ATOM 1262 C CA . GLU A 1 166 ? 40.504 10.112 -66.784 1.00 83.50 166 GLU A CA 1
ATOM 1263 C C . GLU A 1 166 ? 41.350 9.159 -67.640 1.00 83.50 166 GLU A C 1
ATOM 1265 O O . GLU A 1 166 ? 42.569 9.324 -67.703 1.00 83.50 166 GLU A O 1
ATOM 1270 N N . LEU A 1 167 ? 40.718 8.218 -68.355 1.00 84.75 167 LEU A N 1
ATOM 1271 C CA . LEU A 1 167 ? 41.409 7.298 -69.264 1.00 84.75 167 LEU A CA 1
ATOM 1272 C C . LEU A 1 167 ? 41.972 8.022 -70.494 1.00 84.75 167 LEU A C 1
ATOM 1274 O O . LEU A 1 167 ? 43.033 7.650 -70.991 1.00 84.75 167 LEU A O 1
ATOM 1278 N N . CYS A 1 168 ? 41.314 9.094 -70.952 1.00 82.38 168 CYS A N 1
ATOM 1279 C CA . CYS A 1 168 ? 41.772 9.899 -72.091 1.00 82.38 168 CYS A CA 1
ATOM 1280 C C . CYS A 1 168 ? 43.098 10.627 -71.814 1.00 82.38 168 CYS A C 1
ATOM 1282 O O . CYS A 1 168 ? 43.805 10.994 -72.750 1.00 82.38 168 CYS A O 1
ATOM 1284 N N . ASN A 1 169 ? 43.435 10.833 -70.538 1.00 81.62 169 ASN A N 1
ATOM 1285 C CA . ASN A 1 169 ? 44.643 11.535 -70.106 1.00 81.62 169 ASN A CA 1
ATOM 1286 C C . ASN A 1 169 ? 45.807 10.581 -69.768 1.00 81.62 169 ASN A C 1
ATOM 1288 O O . ASN A 1 169 ? 46.869 11.040 -69.343 1.00 81.62 169 ASN A O 1
ATOM 1292 N N . MET A 1 170 ? 45.632 9.265 -69.939 1.00 86.69 170 MET A N 1
ATOM 1293 C CA . MET A 1 170 ? 46.665 8.257 -69.682 1.00 86.69 170 MET A CA 1
ATOM 1294 C C . MET A 1 170 ? 47.495 7.941 -70.934 1.00 86.69 170 MET A C 1
ATOM 1296 O O . MET A 1 170 ? 47.041 8.088 -72.066 1.00 86.69 170 MET A O 1
ATOM 1300 N N . ASN A 1 171 ? 48.739 7.493 -70.739 1.00 88.12 171 ASN A N 1
ATOM 1301 C CA . ASN A 1 171 ? 49.614 7.093 -71.844 1.00 88.12 171 ASN A CA 1
ATOM 1302 C C . ASN A 1 171 ? 49.312 5.660 -72.334 1.00 88.12 171 ASN A C 1
ATOM 1304 O O . ASN A 1 171 ? 48.784 4.831 -71.595 1.00 88.12 171 ASN A O 1
ATOM 1308 N N . LEU A 1 172 ? 49.683 5.361 -73.585 1.00 87.56 172 LEU A N 1
ATOM 1309 C CA . LEU A 1 172 ? 49.397 4.076 -74.237 1.00 87.56 172 LEU A CA 1
ATOM 1310 C C . LEU A 1 172 ? 49.980 2.874 -73.478 1.00 87.56 172 LEU A C 1
ATOM 1312 O O . LEU A 1 172 ? 49.349 1.827 -73.410 1.00 87.56 172 LEU A O 1
ATOM 1316 N N . THR A 1 173 ? 51.163 3.028 -72.881 1.00 88.38 173 THR A N 1
ATOM 1317 C CA . THR A 1 173 ? 51.815 1.970 -72.099 1.00 88.38 173 THR A CA 1
ATOM 1318 C C . THR A 1 173 ? 51.001 1.605 -70.860 1.00 88.38 173 THR A C 1
ATOM 1320 O O . THR A 1 173 ? 50.787 0.425 -70.610 1.00 88.38 173 THR A O 1
ATOM 1323 N N . ARG A 1 174 ? 50.496 2.600 -70.118 1.00 85.62 174 ARG A N 1
ATOM 1324 C CA . ARG A 1 174 ? 49.649 2.387 -68.938 1.00 85.62 174 ARG A CA 1
ATOM 1325 C C . ARG A 1 174 ? 48.292 1.804 -69.317 1.00 85.62 174 ARG A C 1
ATOM 1327 O O . ARG A 1 174 ? 47.785 0.967 -68.585 1.00 85.62 174 ARG A O 1
ATOM 1334 N N . LEU A 1 175 ? 47.722 2.214 -70.450 1.00 87.31 175 LEU A N 1
ATOM 1335 C CA . LEU A 1 175 ? 46.467 1.648 -70.953 1.00 87.31 175 LEU A CA 1
ATOM 1336 C C . LEU A 1 175 ? 46.628 0.182 -71.395 1.00 87.31 175 LEU A C 1
ATOM 1338 O O . LEU A 1 175 ? 45.755 -0.623 -71.090 1.00 87.31 175 LEU A O 1
ATOM 1342 N N . SER A 1 176 ? 47.742 -0.177 -72.051 1.00 88.94 176 SER A N 1
ATOM 1343 C CA . SER A 1 176 ? 48.070 -1.575 -72.398 1.00 88.94 176 SER A CA 1
ATOM 1344 C C . SER A 1 176 ? 48.230 -2.421 -71.137 1.00 88.94 176 SER A C 1
ATOM 1346 O O . SER A 1 176 ? 47.590 -3.458 -71.006 1.00 88.94 176 SER A O 1
ATOM 1348 N N . ASP A 1 177 ? 48.998 -1.917 -70.167 1.00 90.31 177 ASP A N 1
ATOM 1349 C CA . ASP A 1 177 ? 49.218 -2.559 -68.867 1.00 90.31 177 ASP A CA 1
ATOM 1350 C C . ASP A 1 177 ? 47.896 -2.766 -68.107 1.00 90.31 177 ASP A C 1
ATOM 1352 O O . ASP A 1 177 ? 47.601 -3.870 -67.673 1.00 90.31 177 ASP A O 1
ATOM 1356 N N . MET A 1 178 ? 47.022 -1.756 -68.054 1.00 89.00 178 MET A N 1
ATOM 1357 C CA . MET A 1 178 ? 45.675 -1.890 -67.476 1.00 89.00 178 MET A CA 1
ATOM 1358 C C . MET A 1 178 ? 44.771 -2.866 -68.243 1.00 89.00 178 MET A C 1
ATOM 1360 O O . MET A 1 178 ? 43.853 -3.426 -67.656 1.00 89.00 178 MET A O 1
ATOM 1364 N N . SER A 1 179 ? 44.979 -3.055 -69.548 1.00 86.50 179 SER A N 1
ATOM 1365 C CA . SER A 1 179 ? 44.191 -4.006 -70.344 1.00 86.50 179 SER A CA 1
ATOM 1366 C C . SER A 1 179 ? 44.670 -5.454 -70.207 1.00 86.50 179 SER A C 1
ATOM 1368 O O . SER A 1 179 ? 43.879 -6.378 -70.371 1.00 86.50 179 SER A O 1
ATOM 1370 N N . GLU A 1 180 ? 45.954 -5.646 -69.903 1.00 92.44 180 GLU A N 1
ATOM 1371 C CA . GLU A 1 180 ? 46.605 -6.954 -69.782 1.00 92.44 180 GLU A CA 1
ATOM 1372 C C . GLU A 1 180 ? 46.693 -7.431 -68.323 1.00 92.44 180 GLU A C 1
ATOM 1374 O O . GLU A 1 180 ? 46.800 -8.632 -68.076 1.00 92.44 180 GLU A O 1
ATOM 1379 N N . ASN A 1 181 ? 46.629 -6.507 -67.357 1.00 93.00 181 ASN A N 1
ATOM 1380 C CA . ASN A 1 181 ? 46.755 -6.771 -65.929 1.00 93.00 181 ASN A CA 1
ATOM 1381 C C . ASN A 1 181 ? 45.525 -6.275 -65.146 1.00 93.00 181 ASN A C 1
ATOM 1383 O O . ASN A 1 181 ? 45.340 -5.076 -64.917 1.00 93.00 181 ASN A O 1
ATOM 1387 N N . GLU A 1 182 ? 44.710 -7.225 -64.681 1.00 91.38 182 GLU A N 1
ATOM 1388 C CA . GLU A 1 182 ? 43.491 -6.950 -63.913 1.00 91.38 182 GLU A CA 1
ATOM 1389 C C . GLU A 1 182 ? 43.770 -6.208 -62.598 1.00 91.38 182 GLU A C 1
ATOM 1391 O O . GLU A 1 182 ? 42.989 -5.337 -62.224 1.00 91.38 182 GLU A O 1
ATOM 1396 N N . ASP A 1 183 ? 44.893 -6.463 -61.922 1.00 92.00 183 ASP A N 1
ATOM 1397 C CA . ASP A 1 183 ? 45.211 -5.805 -60.647 1.00 92.00 183 ASP A CA 1
ATOM 1398 C C . ASP A 1 183 ? 45.451 -4.299 -60.832 1.00 92.00 183 ASP A C 1
ATOM 1400 O O . ASP A 1 183 ? 45.007 -3.478 -60.026 1.00 92.00 183 ASP A O 1
ATOM 1404 N N . VAL A 1 184 ? 46.103 -3.921 -61.937 1.00 89.75 184 VAL A N 1
ATOM 1405 C CA . VAL A 1 184 ? 46.373 -2.519 -62.299 1.00 89.75 184 VAL A CA 1
ATOM 1406 C C . VAL A 1 184 ? 45.076 -1.804 -62.688 1.00 89.75 184 VAL A C 1
ATOM 1408 O O . VAL A 1 184 ? 44.885 -0.620 -62.391 1.00 89.75 184 VAL A O 1
ATOM 1411 N N . LEU A 1 185 ? 44.153 -2.531 -63.320 1.00 89.56 185 LEU A N 1
ATOM 1412 C CA . LEU A 1 185 ? 42.813 -2.044 -63.617 1.00 89.56 185 LEU A CA 1
ATOM 1413 C C . LEU A 1 185 ? 41.982 -1.853 -62.337 1.00 89.56 185 LEU A C 1
ATOM 1415 O O . LEU A 1 185 ? 41.357 -0.805 -62.167 1.00 89.56 185 LEU A O 1
ATOM 1419 N N . LEU A 1 186 ? 42.003 -2.818 -61.411 1.00 89.44 186 LEU A N 1
ATOM 1420 C CA . LEU A 1 186 ? 41.323 -2.725 -60.115 1.00 89.44 186 LEU A CA 1
ATOM 1421 C C . LEU A 1 186 ? 41.863 -1.559 -59.276 1.00 89.44 186 LEU A C 1
ATOM 1423 O O . LEU A 1 186 ? 41.076 -0.834 -58.668 1.00 89.44 186 LEU A O 1
ATOM 1427 N N . GLU A 1 187 ? 43.179 -1.331 -59.281 1.00 89.00 187 GLU A N 1
ATOM 1428 C CA . GLU A 1 187 ? 43.807 -0.183 -58.615 1.00 89.00 187 GLU A CA 1
ATOM 1429 C C . GLU A 1 187 ? 43.240 1.147 -59.141 1.00 89.00 187 GLU A C 1
ATOM 1431 O O . GLU A 1 187 ? 42.896 2.043 -58.361 1.00 89.00 187 GLU A O 1
ATOM 1436 N N . PHE A 1 188 ? 43.059 1.263 -60.461 1.00 88.50 188 PHE A N 1
ATOM 1437 C CA . PHE A 1 188 ? 42.403 2.423 -61.058 1.00 88.50 188 PHE A CA 1
ATOM 1438 C C . PHE A 1 188 ? 40.938 2.550 -60.611 1.00 88.50 188 PHE A C 1
ATOM 1440 O O . PHE A 1 188 ? 40.531 3.640 -60.205 1.00 88.50 188 PHE A O 1
ATOM 1447 N N . PHE A 1 189 ? 40.160 1.462 -60.597 1.00 87.06 189 PHE A N 1
ATOM 1448 C CA . PHE A 1 189 ? 38.767 1.487 -60.127 1.00 87.06 189 PHE A CA 1
ATOM 1449 C C . PHE A 1 189 ? 38.643 1.942 -58.669 1.00 87.06 189 PHE A C 1
ATOM 1451 O O . PHE A 1 189 ? 37.798 2.780 -58.360 1.00 87.06 189 PHE A O 1
ATOM 1458 N N . VAL A 1 190 ? 39.510 1.452 -57.778 1.00 89.00 190 VAL A N 1
ATOM 1459 C CA . VAL A 1 190 ? 39.569 1.883 -56.366 1.00 89.00 190 VAL A CA 1
ATOM 1460 C C . VAL A 1 190 ? 39.913 3.369 -56.251 1.00 89.00 190 VAL A C 1
ATOM 1462 O O . VAL A 1 190 ? 39.493 4.043 -55.310 1.00 89.00 190 VAL A O 1
ATOM 1465 N N . SER A 1 191 ? 40.639 3.919 -57.223 1.00 88.06 191 SER A N 1
ATOM 1466 C CA . SER A 1 191 ? 40.979 5.339 -57.244 1.00 88.06 191 SER A CA 1
ATOM 1467 C C . SER A 1 191 ? 39.816 6.259 -57.653 1.00 88.06 191 SER A C 1
ATOM 1469 O O . SER A 1 191 ? 39.890 7.460 -57.351 1.00 88.06 191 SER A O 1
ATOM 1471 N N . LEU A 1 192 ? 38.756 5.717 -58.273 1.00 90.19 192 LEU A N 1
ATOM 1472 C CA . LEU A 1 192 ? 37.615 6.485 -58.769 1.00 90.19 192 LEU A CA 1
ATOM 1473 C C . LEU A 1 192 ? 36.845 7.179 -57.633 1.00 90.19 192 LEU A C 1
ATOM 1475 O O . LEU A 1 192 ? 36.655 6.591 -56.561 1.00 90.19 192 LEU A O 1
ATOM 1479 N N . PRO A 1 193 ? 36.335 8.405 -57.862 1.00 89.06 193 PRO A N 1
ATOM 1480 C CA . PRO A 1 193 ? 35.589 9.154 -56.851 1.00 89.06 193 PRO A CA 1
ATOM 1481 C C . PRO A 1 193 ? 34.389 8.388 -56.283 1.00 89.06 193 PRO A C 1
ATOM 1483 O O . PRO A 1 193 ? 34.148 8.437 -55.080 1.00 89.06 193 PRO A O 1
ATOM 1486 N N . GLN A 1 194 ? 33.670 7.644 -57.127 1.00 89.50 194 GLN A N 1
ATOM 1487 C CA . GLN A 1 194 ? 32.448 6.936 -56.742 1.00 89.50 194 GLN A CA 1
ATOM 1488 C C . GLN A 1 194 ? 32.750 5.756 -55.817 1.00 89.50 194 GLN A C 1
ATOM 1490 O O . GLN A 1 194 ? 32.077 5.583 -54.804 1.00 89.50 194 GLN A O 1
ATOM 1495 N N . LEU A 1 195 ? 33.793 4.972 -56.111 1.00 89.69 195 LEU A N 1
ATOM 1496 C CA . LEU A 1 195 ? 34.165 3.830 -55.273 1.00 89.69 195 LEU A CA 1
ATOM 1497 C C . LEU A 1 195 ? 34.815 4.278 -53.955 1.00 89.69 195 LEU A C 1
ATOM 1499 O O . LEU A 1 195 ? 34.555 3.681 -52.908 1.00 89.69 195 LEU A O 1
ATOM 1503 N N . LYS A 1 196 ? 35.580 5.379 -53.972 1.00 91.12 196 LYS A N 1
ATOM 1504 C CA . LYS A 1 196 ? 36.052 6.044 -52.747 1.00 91.12 196 LYS A CA 1
ATOM 1505 C C . LYS A 1 196 ? 34.894 6.514 -51.877 1.00 91.12 196 LYS A C 1
ATOM 1507 O O . LYS A 1 196 ? 34.918 6.280 -50.675 1.00 91.12 196 LYS A O 1
ATOM 1512 N N . GLN A 1 197 ? 33.878 7.132 -52.477 1.00 91.81 197 GLN A N 1
ATOM 1513 C CA . GLN A 1 197 ? 32.688 7.568 -51.756 1.00 91.81 197 GLN A CA 1
ATOM 1514 C C . GLN A 1 197 ? 31.965 6.383 -51.105 1.00 91.81 197 GLN A C 1
ATOM 1516 O O . GLN A 1 197 ? 31.766 6.405 -49.899 1.00 91.81 197 GLN A O 1
ATOM 1521 N N . ILE A 1 198 ? 31.687 5.306 -51.849 1.00 91.25 198 ILE A N 1
ATOM 1522 C CA . ILE A 1 198 ? 31.054 4.091 -51.299 1.00 91.25 198 ILE A CA 1
ATOM 1523 C C . ILE A 1 198 ? 31.878 3.496 -50.147 1.00 91.25 198 ILE A C 1
ATOM 1525 O O . ILE A 1 198 ? 31.323 3.048 -49.143 1.00 91.25 198 ILE A O 1
ATOM 1529 N N . THR A 1 199 ? 33.206 3.480 -50.281 1.00 91.19 199 THR A N 1
ATOM 1530 C CA . THR A 1 199 ? 34.103 2.953 -49.242 1.00 91.19 199 THR A CA 1
ATOM 1531 C C . THR A 1 199 ? 34.043 3.807 -47.976 1.00 91.19 199 THR A C 1
ATOM 1533 O O . THR A 1 199 ? 33.877 3.260 -46.887 1.00 91.19 199 THR A O 1
ATOM 1536 N N . ASN A 1 200 ? 34.085 5.132 -48.118 1.00 93.38 200 ASN A N 1
ATOM 1537 C CA . ASN A 1 200 ? 33.955 6.063 -46.998 1.00 93.38 200 ASN A CA 1
ATOM 1538 C C . ASN A 1 200 ? 32.577 5.953 -46.330 1.00 93.38 200 ASN A C 1
ATOM 1540 O O . ASN A 1 200 ? 32.499 5.833 -45.109 1.00 93.38 200 ASN A O 1
ATOM 1544 N N . ASP A 1 201 ? 31.498 5.921 -47.118 1.00 91.06 201 ASP A N 1
ATOM 1545 C CA . ASP A 1 201 ? 30.128 5.788 -46.613 1.00 91.06 201 ASP A CA 1
ATOM 1546 C C . ASP A 1 201 ? 29.959 4.485 -45.811 1.00 91.06 201 ASP A C 1
ATOM 1548 O O . ASP A 1 201 ? 29.310 4.454 -44.763 1.00 91.06 201 ASP A O 1
ATOM 1552 N N . LYS A 1 202 ? 30.569 3.389 -46.285 1.00 91.50 202 LYS A N 1
ATOM 1553 C CA . LYS A 1 202 ? 30.597 2.106 -45.576 1.00 91.50 202 LYS A CA 1
ATOM 1554 C C . LYS A 1 202 ? 31.319 2.227 -44.236 1.00 91.50 202 LYS A C 1
ATOM 1556 O O . LYS A 1 202 ? 30.817 1.711 -43.239 1.00 91.50 202 LYS A O 1
ATOM 1561 N N . GLU A 1 203 ? 32.494 2.850 -44.199 1.00 95.38 203 GLU A N 1
ATOM 1562 C CA . GLU A 1 203 ? 33.264 3.029 -42.962 1.00 95.38 203 GLU A CA 1
ATOM 1563 C C . GLU A 1 203 ? 32.524 3.911 -41.949 1.00 95.38 203 GLU A C 1
ATOM 1565 O O . GLU A 1 203 ? 32.473 3.577 -40.759 1.00 95.38 203 GLU A O 1
ATOM 1570 N N . GLU A 1 204 ? 31.881 4.984 -42.414 1.00 93.94 204 GLU A N 1
ATOM 1571 C CA . GLU A 1 204 ? 31.032 5.843 -41.587 1.00 93.94 204 GLU A CA 1
ATOM 1572 C C . GLU A 1 204 ? 29.842 5.059 -41.023 1.00 93.94 204 GLU A C 1
ATOM 1574 O O . GLU A 1 204 ? 29.584 5.098 -39.817 1.00 93.94 204 GLU A O 1
ATOM 1579 N N . LEU A 1 205 ? 29.155 4.276 -41.862 1.00 92.50 205 LEU A N 1
ATOM 1580 C CA . LEU A 1 205 ? 28.024 3.461 -41.430 1.00 92.50 205 LEU A CA 1
ATOM 1581 C C . LEU A 1 205 ? 28.445 2.398 -40.409 1.00 92.50 205 LEU A C 1
ATOM 1583 O O . LEU A 1 205 ? 27.770 2.222 -39.396 1.00 92.50 205 LEU A O 1
ATOM 1587 N N . VAL A 1 206 ? 29.567 1.710 -40.635 1.00 93.75 206 VAL A N 1
ATOM 1588 C CA . VAL A 1 206 ? 30.108 0.728 -39.682 1.00 93.75 206 VAL A CA 1
ATOM 1589 C C . VAL A 1 206 ? 30.428 1.397 -38.348 1.00 93.75 206 VAL A C 1
ATOM 1591 O O . VAL A 1 206 ? 30.045 0.878 -37.298 1.00 93.75 206 VAL A O 1
ATOM 1594 N N . THR A 1 207 ? 31.072 2.563 -38.376 1.00 96.00 207 THR A N 1
ATOM 1595 C CA . THR A 1 207 ? 31.390 3.332 -37.166 1.00 96.00 207 THR A CA 1
ATOM 1596 C C . THR A 1 207 ? 30.114 3.728 -36.420 1.00 96.00 207 THR A C 1
ATOM 1598 O O . THR A 1 207 ? 29.996 3.478 -35.221 1.00 96.00 207 THR A O 1
ATOM 1601 N N . SER A 1 208 ? 29.113 4.236 -37.142 1.00 93.81 208 SER A N 1
ATOM 1602 C CA . SER A 1 208 ? 27.806 4.614 -36.598 1.00 93.81 208 SER A CA 1
ATOM 1603 C C . SER A 1 208 ? 27.068 3.431 -35.957 1.00 93.81 208 SER A C 1
ATOM 1605 O O . SER A 1 208 ? 26.567 3.539 -34.835 1.00 93.81 208 SER A O 1
ATOM 1607 N N . ILE A 1 209 ? 27.060 2.262 -36.611 1.00 92.88 209 ILE A N 1
ATOM 1608 C CA . ILE A 1 209 ? 26.467 1.029 -36.067 1.00 92.88 209 ILE A CA 1
ATOM 1609 C C . ILE A 1 209 ? 27.168 0.624 -34.768 1.00 92.88 209 ILE A C 1
ATOM 1611 O O . ILE A 1 209 ? 26.503 0.310 -33.778 1.00 92.88 209 ILE A O 1
ATOM 1615 N N . VAL A 1 210 ? 28.503 0.639 -34.755 1.00 96.19 210 VAL A N 1
ATOM 1616 C CA . VAL A 1 210 ? 29.298 0.284 -33.573 1.00 96.19 210 VAL A CA 1
ATOM 1617 C C . VAL A 1 210 ? 29.020 1.246 -32.420 1.00 96.19 210 VAL A C 1
ATOM 1619 O O . VAL A 1 210 ? 28.832 0.805 -31.284 1.00 96.19 210 VAL A O 1
ATOM 1622 N N . ASP A 1 211 ? 28.955 2.546 -32.686 1.00 96.25 211 ASP A N 1
ATOM 1623 C CA . ASP A 1 211 ? 28.700 3.549 -31.655 1.00 96.25 211 ASP A CA 1
ATOM 1624 C C . ASP A 1 211 ? 27.268 3.470 -31.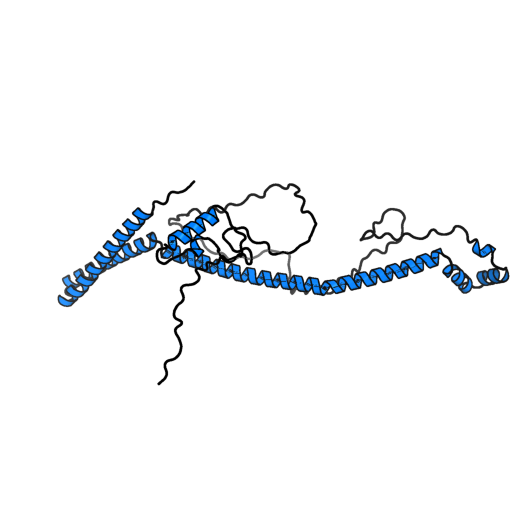116 1.00 96.25 211 ASP A C 1
ATOM 1626 O O . ASP A 1 211 ? 27.058 3.565 -29.902 1.00 96.25 211 ASP A O 1
ATOM 1630 N N . MET A 1 212 ? 26.287 3.189 -31.976 1.00 94.31 212 MET A N 1
ATOM 1631 C CA . MET A 1 212 ? 24.915 2.916 -31.551 1.00 94.31 212 MET A CA 1
ATOM 1632 C C . MET A 1 212 ? 24.834 1.654 -30.685 1.00 94.31 212 MET A C 1
ATOM 1634 O O . MET A 1 212 ? 24.191 1.672 -29.634 1.00 94.31 212 MET A O 1
ATOM 1638 N N . ALA A 1 213 ? 25.527 0.578 -31.065 1.00 95.94 213 ALA A N 1
ATOM 1639 C CA . ALA A 1 213 ? 25.586 -0.644 -30.267 1.00 95.94 213 ALA A CA 1
ATOM 1640 C C . ALA A 1 213 ? 26.224 -0.392 -28.890 1.00 95.94 213 ALA A C 1
ATOM 1642 O O . ALA A 1 213 ? 25.676 -0.813 -27.871 1.00 95.94 213 ALA A O 1
ATOM 1643 N N . LYS A 1 214 ? 27.330 0.364 -28.831 1.00 96.19 214 LYS A N 1
ATOM 1644 C CA . LYS A 1 214 ? 27.960 0.774 -27.563 1.00 96.19 214 LYS A CA 1
ATOM 1645 C C . LYS A 1 214 ? 27.010 1.599 -26.702 1.00 96.19 214 LYS A C 1
ATOM 1647 O O . LYS A 1 214 ? 26.908 1.342 -25.505 1.00 96.19 214 LYS A O 1
ATOM 1652 N N . LYS A 1 215 ? 26.302 2.567 -27.289 1.00 96.00 215 LYS A N 1
ATOM 1653 C CA . LYS A 1 215 ? 25.326 3.391 -26.567 1.00 96.00 215 LYS A CA 1
ATOM 1654 C C . LYS A 1 215 ? 24.185 2.542 -26.007 1.00 96.00 215 LYS A C 1
ATOM 1656 O O . LYS A 1 215 ? 23.828 2.714 -24.846 1.00 96.00 215 LYS A O 1
ATOM 1661 N N . ASN A 1 216 ? 23.667 1.594 -26.787 1.00 96.25 216 ASN A N 1
ATOM 1662 C CA . ASN A 1 216 ? 22.635 0.662 -26.330 1.00 96.25 216 ASN A CA 1
ATOM 1663 C C . ASN A 1 216 ? 23.124 -0.187 -25.145 1.00 96.25 216 ASN A C 1
ATOM 1665 O O . ASN A 1 216 ? 22.432 -0.267 -24.132 1.00 96.25 216 ASN A O 1
ATOM 1669 N N . LEU A 1 217 ? 24.340 -0.739 -25.222 1.00 97.00 217 LEU A N 1
ATOM 1670 C CA . LEU A 1 217 ? 24.950 -1.494 -24.118 1.00 97.00 217 LEU A CA 1
ATOM 1671 C C . LEU A 1 217 ? 25.166 -0.628 -22.866 1.00 97.00 217 LEU A C 1
ATOM 1673 O O . LEU A 1 217 ? 24.963 -1.086 -21.747 1.00 97.00 217 LEU A O 1
ATOM 1677 N N . GLN A 1 218 ? 25.526 0.647 -23.028 1.00 95.94 218 GLN A N 1
ATOM 1678 C CA . GLN A 1 218 ? 25.672 1.580 -21.903 1.00 95.94 218 GLN A CA 1
ATOM 1679 C C . GLN A 1 218 ? 24.338 1.945 -21.233 1.00 95.94 218 GLN A C 1
ATOM 1681 O O . GLN A 1 218 ? 24.327 2.343 -20.065 1.00 95.94 218 GLN A O 1
ATOM 1686 N N . MET A 1 219 ? 23.215 1.834 -21.948 1.00 95.88 219 MET A N 1
ATOM 1687 C CA . MET A 1 219 ? 21.884 2.079 -21.386 1.00 95.88 219 MET A CA 1
ATOM 1688 C C . MET A 1 219 ? 21.368 0.902 -20.554 1.00 95.88 219 MET A C 1
ATOM 1690 O O . MET A 1 219 ? 20.607 1.126 -19.612 1.00 95.88 219 MET A O 1
ATOM 1694 N N . GLU A 1 220 ? 21.806 -0.323 -20.849 1.00 95.94 220 GLU A N 1
ATOM 1695 C CA . GLU A 1 220 ? 21.419 -1.547 -20.137 1.00 95.94 220 GLU A CA 1
ATOM 1696 C C . GLU A 1 220 ? 21.518 -1.430 -18.597 1.00 95.94 220 GLU A C 1
ATOM 1698 O O . GLU A 1 220 ? 20.493 -1.611 -17.933 1.00 95.94 220 GLU A O 1
ATOM 1703 N N . PRO A 1 221 ? 22.655 -1.025 -17.986 1.00 96.44 221 PRO A N 1
ATOM 1704 C CA . PRO A 1 221 ? 22.753 -0.916 -16.527 1.00 96.44 221 PRO A CA 1
ATOM 1705 C C . PRO A 1 221 ? 21.836 0.162 -15.931 1.00 96.44 221 PRO A C 1
ATOM 1707 O O . PRO A 1 221 ? 21.367 0.021 -14.802 1.00 96.44 221 PRO A O 1
ATOM 1710 N N . GLN A 1 222 ? 21.559 1.241 -16.671 1.00 96.38 222 GLN A N 1
ATOM 1711 C CA . GLN A 1 222 ? 20.658 2.298 -16.202 1.00 96.38 222 GLN A CA 1
ATOM 1712 C C . GLN A 1 222 ? 19.206 1.817 -16.195 1.00 96.38 222 GLN A C 1
ATOM 1714 O O . GLN A 1 222 ? 18.474 2.075 -15.236 1.00 96.38 222 GLN A O 1
ATOM 1719 N N . LEU A 1 223 ? 18.795 1.100 -17.245 1.00 97.44 223 LEU A N 1
ATOM 1720 C CA . LEU A 1 223 ? 17.463 0.509 -17.346 1.00 97.44 223 LEU A CA 1
ATOM 1721 C C . LEU A 1 223 ? 17.254 -0.564 -16.277 1.00 97.44 223 LEU A C 1
ATOM 1723 O O . LEU A 1 223 ? 16.223 -0.546 -15.604 1.00 97.44 223 LEU A O 1
ATOM 1727 N N . GLU A 1 224 ? 18.245 -1.430 -16.054 1.00 98.12 224 GLU A N 1
ATOM 1728 C CA . GLU A 1 224 ? 18.165 -2.452 -15.009 1.00 98.12 224 GLU A CA 1
ATOM 1729 C C . GLU A 1 224 ? 18.130 -1.822 -13.609 1.00 98.12 224 GLU A C 1
ATOM 1731 O O . GLU A 1 224 ? 17.313 -2.203 -12.772 1.00 98.12 224 GLU A O 1
ATOM 1736 N N . GLY A 1 225 ? 18.920 -0.770 -13.370 1.00 98.06 225 GLY A N 1
ATOM 1737 C CA . GLY A 1 225 ? 18.856 -0.003 -12.124 1.00 98.06 225 GLY A CA 1
ATOM 1738 C C . GLY A 1 225 ? 17.468 0.598 -11.872 1.00 98.06 225 GLY A C 1
ATOM 1739 O O . GLY A 1 225 ? 16.932 0.497 -10.767 1.00 98.06 225 GLY A O 1
ATOM 1740 N N . LYS A 1 226 ? 16.839 1.173 -12.905 1.00 98.25 226 LYS A N 1
ATOM 1741 C CA . LYS A 1 226 ? 15.478 1.728 -12.810 1.00 98.25 226 LYS A CA 1
ATOM 1742 C C . LYS A 1 226 ? 14.415 0.654 -12.610 1.00 98.25 226 LYS A C 1
ATOM 1744 O O . LYS A 1 226 ? 13.484 0.857 -11.829 1.00 98.25 226 LYS A O 1
ATOM 1749 N N . ARG A 1 227 ? 14.563 -0.494 -13.267 1.00 98.31 227 ARG A N 1
ATOM 1750 C CA . ARG A 1 227 ? 13.709 -1.667 -13.065 1.00 98.31 227 ARG A CA 1
ATOM 1751 C C . ARG A 1 227 ? 13.800 -2.169 -11.623 1.00 98.31 227 ARG A C 1
ATOM 1753 O O . ARG A 1 227 ? 12.765 -2.385 -10.997 1.00 98.31 227 ARG A O 1
ATOM 1760 N N . GLN A 1 228 ? 15.003 -2.280 -11.065 1.00 98.62 228 GLN A N 1
ATOM 1761 C CA . GLN A 1 228 ? 15.193 -2.712 -9.682 1.00 98.62 228 GLN A CA 1
ATOM 1762 C C . GLN A 1 228 ? 14.608 -1.706 -8.677 1.00 98.62 228 GLN A C 1
ATOM 1764 O O . GLN A 1 228 ? 13.956 -2.106 -7.712 1.00 98.62 228 GLN A O 1
ATOM 1769 N N . GLU A 1 229 ? 14.769 -0.400 -8.923 1.00 98.44 229 GLU A N 1
ATOM 1770 C CA . GLU A 1 229 ? 14.154 0.662 -8.111 1.00 98.44 229 GLU A CA 1
ATOM 1771 C C . GLU A 1 229 ? 12.617 0.555 -8.112 1.00 98.44 229 GLU A C 1
ATOM 1773 O O . GLU A 1 229 ? 11.979 0.677 -7.063 1.00 98.44 229 GLU A O 1
ATOM 1778 N N . MET A 1 230 ? 12.017 0.292 -9.278 1.00 98.62 230 MET A N 1
ATOM 1779 C CA . MET A 1 230 ? 10.575 0.075 -9.418 1.00 98.62 230 MET A CA 1
ATOM 1780 C C . MET A 1 230 ? 10.112 -1.136 -8.604 1.00 98.62 230 MET A C 1
ATOM 1782 O O . MET A 1 230 ? 9.163 -1.012 -7.831 1.00 98.62 230 MET A O 1
ATOM 1786 N N . LEU A 1 231 ? 10.786 -2.281 -8.749 1.00 98.56 231 LEU A N 1
ATOM 1787 C CA . LEU A 1 231 ? 10.447 -3.504 -8.015 1.00 98.56 231 LEU A CA 1
ATOM 1788 C C . LEU A 1 231 ? 10.531 -3.286 -6.500 1.00 98.56 231 LEU A C 1
ATOM 1790 O O . LEU A 1 231 ? 9.621 -3.668 -5.769 1.00 98.56 231 LEU A O 1
ATOM 1794 N N . TYR A 1 232 ? 11.568 -2.590 -6.032 1.00 98.44 232 TYR A N 1
ATOM 1795 C CA . TYR A 1 232 ? 11.725 -2.257 -4.618 1.00 98.44 232 TYR A CA 1
ATOM 1796 C C . TYR A 1 232 ? 10.603 -1.348 -4.085 1.00 98.44 232 TYR A C 1
ATOM 1798 O O . TYR A 1 232 ? 10.070 -1.578 -2.997 1.00 98.44 232 TYR A O 1
ATOM 1806 N N . LYS A 1 233 ? 10.209 -0.310 -4.835 1.00 98.62 233 LYS A N 1
ATOM 1807 C CA . LYS A 1 233 ? 9.082 0.561 -4.448 1.00 98.62 233 LYS A CA 1
ATOM 1808 C C . LYS A 1 233 ? 7.747 -0.182 -4.471 1.00 98.62 233 LYS A C 1
ATOM 1810 O O . LYS A 1 233 ? 6.911 0.056 -3.602 1.00 98.62 233 LYS A O 1
ATOM 1815 N N . TYR A 1 234 ? 7.556 -1.082 -5.432 1.00 98.62 234 TYR A N 1
ATOM 1816 C CA . TYR A 1 234 ? 6.357 -1.908 -5.528 1.00 98.62 234 TYR A CA 1
ATOM 1817 C C . TYR A 1 234 ? 6.218 -2.860 -4.331 1.00 98.62 234 TYR A C 1
ATOM 1819 O O . TYR A 1 234 ? 5.131 -2.982 -3.764 1.00 98.62 234 TYR A O 1
ATOM 1827 N N . GLU A 1 235 ? 7.318 -3.471 -3.889 1.00 98.62 235 GLU A N 1
ATOM 1828 C CA . GLU A 1 235 ? 7.328 -4.326 -2.698 1.00 98.62 235 GLU A CA 1
ATOM 1829 C C . GLU A 1 235 ? 6.970 -3.532 -1.431 1.00 98.62 235 GLU A C 1
ATOM 1831 O O . GLU A 1 235 ? 6.082 -3.925 -0.675 1.00 98.62 235 GLU A O 1
ATOM 1836 N N . GLN A 1 236 ? 7.578 -2.355 -1.238 1.00 98.56 236 GLN A N 1
ATOM 1837 C CA . GLN A 1 236 ? 7.239 -1.471 -0.114 1.00 98.56 236 GLN A CA 1
ATOM 1838 C C . GLN A 1 236 ? 5.762 -1.065 -0.120 1.00 98.56 236 GLN A C 1
ATOM 1840 O O . GLN A 1 236 ? 5.105 -1.111 0.920 1.00 98.56 236 GLN A O 1
ATOM 1845 N N . LEU A 1 237 ? 5.221 -0.696 -1.286 1.00 98.62 237 LEU A N 1
ATOM 1846 C CA . LEU A 1 237 ? 3.806 -0.360 -1.431 1.00 98.62 237 LEU A CA 1
ATOM 1847 C C . LEU A 1 237 ? 2.915 -1.544 -1.040 1.00 98.62 237 LEU A C 1
ATOM 1849 O O . LEU A 1 237 ? 1.947 -1.367 -0.302 1.00 98.62 237 LEU A O 1
ATOM 1853 N N . THR A 1 238 ? 3.258 -2.745 -1.503 1.00 98.50 238 THR A N 1
ATOM 1854 C CA . THR A 1 238 ? 2.517 -3.976 -1.204 1.00 98.50 238 THR A CA 1
ATOM 1855 C C . THR A 1 238 ? 2.512 -4.263 0.298 1.00 98.50 238 THR A C 1
ATOM 1857 O O . THR A 1 238 ? 1.454 -4.518 0.879 1.00 98.50 238 THR A O 1
ATOM 1860 N N . GLN A 1 239 ? 3.665 -4.129 0.957 1.00 98.56 239 GLN A N 1
ATOM 1861 C CA . GLN A 1 239 ? 3.785 -4.308 2.402 1.00 98.56 239 GLN A CA 1
ATOM 1862 C C . GLN A 1 239 ? 2.987 -3.254 3.185 1.00 98.56 239 GLN A C 1
ATOM 1864 O O . GLN A 1 239 ? 2.240 -3.599 4.103 1.00 98.56 239 GLN A O 1
ATOM 1869 N N . MET A 1 240 ? 3.101 -1.974 2.817 1.00 98.19 240 MET A N 1
ATOM 1870 C CA . MET A 1 240 ? 2.357 -0.891 3.468 1.00 98.19 240 MET A CA 1
ATOM 1871 C C . MET A 1 240 ? 0.845 -1.048 3.288 1.00 98.19 240 MET A C 1
ATOM 1873 O O . MET A 1 240 ? 0.101 -0.845 4.247 1.00 98.19 240 MET A O 1
ATOM 1877 N N . LYS A 1 241 ? 0.390 -1.452 2.096 1.00 98.31 241 LYS A N 1
ATOM 1878 C CA . LYS A 1 241 ? -1.022 -1.735 1.814 1.00 98.31 241 LYS A CA 1
ATOM 1879 C C . LYS A 1 241 ? -1.547 -2.857 2.706 1.00 98.31 241 LYS A C 1
ATOM 1881 O O . LYS A 1 241 ? -2.552 -2.665 3.379 1.00 98.31 241 LYS A O 1
ATOM 1886 N N . SER A 1 242 ? -0.830 -3.978 2.781 1.00 98.38 242 SER A N 1
ATOM 1887 C CA . SER A 1 242 ? -1.201 -5.109 3.643 1.00 98.38 242 SER A CA 1
ATOM 1888 C C . SER A 1 242 ? -1.269 -4.711 5.126 1.00 98.38 242 SER A C 1
ATOM 1890 O O . SER A 1 242 ? -2.234 -5.023 5.833 1.00 98.38 242 SER A O 1
ATOM 1892 N N . ALA A 1 243 ? -0.288 -3.938 5.603 1.00 98.44 243 ALA A N 1
ATOM 1893 C CA . ALA A 1 243 ? -0.282 -3.432 6.973 1.00 98.44 243 ALA A CA 1
ATOM 1894 C C . ALA A 1 243 ? -1.449 -2.468 7.247 1.00 98.44 243 ALA A C 1
ATOM 1896 O O . ALA A 1 243 ? -2.039 -2.503 8.330 1.00 98.44 243 ALA A O 1
ATOM 1897 N N . PHE A 1 244 ? -1.788 -1.612 6.281 1.00 98.38 244 PHE A N 1
ATOM 1898 C CA . PHE A 1 244 ? -2.930 -0.709 6.368 1.00 98.38 244 PHE A CA 1
ATOM 1899 C C . PHE A 1 244 ? -4.250 -1.481 6.419 1.00 98.38 244 PHE A C 1
ATOM 1901 O O . PHE A 1 244 ? -5.035 -1.260 7.336 1.00 98.38 244 PHE A O 1
ATOM 1908 N N . GLU A 1 245 ? -4.462 -2.427 5.504 1.00 98.25 245 GLU A N 1
ATOM 1909 C CA . GLU A 1 245 ? -5.662 -3.270 5.456 1.00 98.25 245 GLU A CA 1
ATOM 1910 C C . GLU A 1 245 ? -5.851 -4.047 6.763 1.00 98.25 245 GLU A C 1
ATOM 1912 O O . GLU A 1 245 ? -6.943 -4.057 7.325 1.00 98.25 245 GLU A O 1
ATOM 1917 N N . THR A 1 246 ? -4.769 -4.599 7.319 1.00 98.31 246 THR A N 1
ATOM 1918 C CA . THR A 1 246 ? -4.797 -5.291 8.617 1.00 98.31 246 THR A CA 1
ATOM 1919 C C . THR A 1 246 ? -5.223 -4.357 9.754 1.00 98.31 246 THR A C 1
ATOM 1921 O O . THR A 1 246 ? -6.052 -4.717 10.593 1.00 98.31 246 THR A O 1
ATOM 1924 N N . LYS A 1 247 ? -4.669 -3.138 9.804 1.00 97.88 247 LYS A N 1
ATOM 1925 C CA . LYS A 1 247 ? -5.031 -2.144 10.828 1.00 97.88 247 LYS A CA 1
ATOM 1926 C C . LYS A 1 247 ? -6.469 -1.660 10.664 1.00 97.88 247 LYS A C 1
ATOM 1928 O O . LYS A 1 247 ? -7.161 -1.512 11.666 1.00 97.88 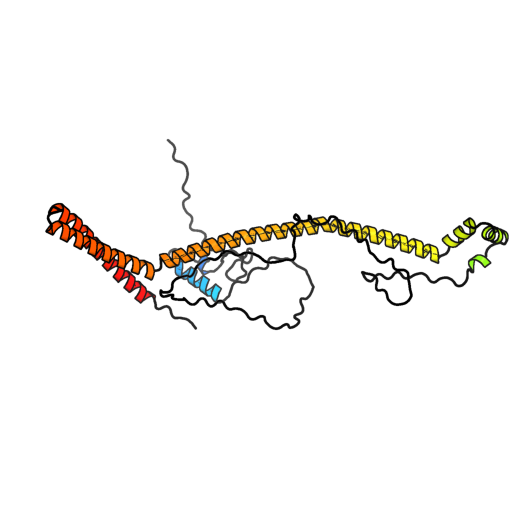247 LYS A O 1
ATOM 1933 N N . MET A 1 248 ? -6.908 -1.450 9.428 1.00 97.50 248 MET A N 1
ATOM 1934 C CA . MET A 1 248 ? -8.268 -1.045 9.089 1.00 97.50 248 MET A CA 1
ATOM 1935 C C . MET A 1 248 ? -9.280 -2.119 9.500 1.00 97.50 248 MET A C 1
ATOM 1937 O O . MET A 1 248 ? -10.259 -1.804 10.171 1.00 97.50 248 MET A O 1
ATOM 1941 N N . GLN A 1 249 ? -9.008 -3.388 9.188 1.00 98.06 249 GLN A N 1
ATOM 1942 C CA . GLN A 1 249 ? -9.849 -4.513 9.596 1.00 98.06 249 GLN A CA 1
ATOM 1943 C C . GLN A 1 249 ? -9.954 -4.604 11.124 1.00 98.06 249 GLN A C 1
ATOM 1945 O O . GLN A 1 249 ? -11.052 -4.661 11.674 1.00 98.06 249 GLN A O 1
ATOM 1950 N N . ARG A 1 250 ? -8.822 -4.507 11.835 1.00 97.38 250 ARG A N 1
ATOM 1951 C CA . ARG A 1 250 ? -8.813 -4.508 13.305 1.00 97.38 250 ARG A CA 1
ATOM 1952 C C . ARG A 1 250 ? -9.578 -3.322 13.893 1.00 97.38 250 ARG A C 1
ATOM 1954 O O . ARG A 1 250 ? -10.262 -3.471 14.902 1.00 97.38 250 ARG A O 1
ATOM 1961 N N . GLN A 1 251 ? -9.445 -2.137 13.300 1.00 97.56 251 GLN A N 1
ATOM 1962 C CA . GLN A 1 251 ? -10.208 -0.963 13.714 1.00 97.56 251 GLN A CA 1
ATOM 1963 C C . GLN A 1 251 ? -11.710 -1.209 13.544 1.00 97.56 251 GLN A C 1
ATOM 1965 O O . GLN A 1 251 ? -12.465 -0.908 14.465 1.00 97.56 251 GLN A O 1
ATOM 1970 N N . HIS A 1 252 ? -12.131 -1.758 12.403 1.00 95.25 252 HIS A N 1
ATOM 1971 C CA . HIS A 1 252 ? -13.531 -2.071 12.131 1.00 95.25 252 HIS A CA 1
ATOM 1972 C C . HIS A 1 252 ? -14.095 -3.040 13.176 1.00 95.25 252 HIS A C 1
ATOM 1974 O O . HIS A 1 252 ? -15.068 -2.710 13.851 1.00 95.25 252 HIS A O 1
ATOM 1980 N N . GLU A 1 253 ? -13.417 -4.163 13.416 1.00 95.62 253 GLU A N 1
ATOM 1981 C CA . GLU A 1 253 ? -13.809 -5.155 14.428 1.00 95.62 253 GLU A CA 1
ATOM 1982 C C . GLU A 1 253 ? -13.925 -4.549 15.835 1.00 95.62 253 GLU A C 1
ATOM 1984 O O . GLU A 1 253 ? -14.874 -4.823 16.577 1.00 95.62 253 GLU A O 1
ATOM 1989 N N . LEU A 1 254 ? -12.975 -3.689 16.220 1.00 94.00 254 LEU A N 1
ATOM 1990 C CA . LEU A 1 254 ? -13.026 -2.980 17.500 1.00 94.00 254 LEU A CA 1
ATOM 1991 C C . LEU A 1 254 ? -14.186 -1.986 17.547 1.00 94.00 254 LEU A C 1
ATOM 1993 O O . LEU A 1 254 ? -14.856 -1.886 18.570 1.00 94.00 254 LEU A O 1
ATOM 1997 N N . SER A 1 255 ? -14.447 -1.267 16.457 1.00 93.25 255 SER A N 1
ATOM 1998 C CA . SER A 1 255 ? -15.548 -0.306 16.392 1.00 93.25 255 SER A CA 1
ATOM 1999 C C . SER A 1 255 ? -16.916 -0.984 16.488 1.00 93.25 255 SER A C 1
ATOM 2001 O O . SER A 1 255 ? -17.794 -0.476 17.182 1.00 93.25 255 SER A O 1
ATOM 2003 N N . GLU A 1 256 ? -17.084 -2.164 15.886 1.00 92.12 256 GLU A N 1
ATOM 2004 C CA . GLU A 1 256 ? -18.323 -2.941 15.970 1.00 92.12 256 GLU A CA 1
ATOM 2005 C C . GLU A 1 256 ? -18.506 -3.579 17.352 1.00 92.12 256 GLU A C 1
ATOM 2007 O O . GLU A 1 256 ? -19.579 -3.481 17.957 1.00 92.12 256 GLU A O 1
ATOM 2012 N N . SER A 1 257 ? -17.454 -4.207 17.889 1.00 89.69 257 SER A N 1
ATOM 2013 C CA . SER A 1 257 ? -17.506 -4.898 19.187 1.00 89.69 257 SER A CA 1
ATOM 2014 C C . SER A 1 257 ? -17.616 -3.945 20.381 1.00 89.69 257 SER A C 1
ATOM 2016 O O . SER A 1 257 ? -18.244 -4.291 21.385 1.00 89.69 257 SER A O 1
ATOM 2018 N N . CYS A 1 258 ? -17.056 -2.739 20.262 1.00 90.00 258 CYS A N 1
ATOM 2019 C CA . CYS A 1 258 ? -17.158 -1.670 21.254 1.00 90.00 258 CYS A CA 1
ATOM 2020 C C . CYS A 1 258 ? -18.227 -0.627 20.902 1.00 90.00 258 CYS A C 1
ATOM 2022 O O . CYS A 1 258 ? -18.274 0.424 21.546 1.00 90.00 258 CYS A O 1
ATOM 2024 N N . SER A 1 259 ? -19.082 -0.883 19.905 1.00 93.25 259 SER A N 1
ATOM 2025 C CA . SER A 1 259 ? -20.180 0.032 19.599 1.00 93.25 259 SER A CA 1
ATOM 2026 C C . SER A 1 259 ? -21.103 0.165 20.813 1.00 93.25 259 SER A C 1
ATOM 2028 O O . SER A 1 259 ? -21.291 -0.787 21.579 1.00 93.25 259 SER A O 1
ATOM 2030 N N . LEU A 1 260 ? -21.694 1.347 21.004 1.00 91.69 260 LEU A N 1
ATOM 2031 C CA . LEU A 1 260 ? -22.572 1.596 22.151 1.00 91.69 260 LEU A CA 1
ATOM 2032 C C . LEU A 1 260 ? -23.752 0.615 22.169 1.00 91.69 260 LEU A C 1
ATOM 2034 O O . LEU A 1 260 ? -24.091 0.094 23.227 1.00 91.69 260 LEU A O 1
ATOM 2038 N N . SER A 1 261 ? -24.310 0.296 21.000 1.00 91.44 261 SER A N 1
ATOM 2039 C CA . SER A 1 261 ? -25.380 -0.692 20.842 1.00 91.44 261 SER A CA 1
ATOM 2040 C C . SER A 1 261 ? -24.926 -2.106 21.217 1.00 91.44 261 SER A C 1
ATOM 2042 O O . SER A 1 261 ? -25.632 -2.800 21.947 1.00 91.44 261 SER A O 1
ATOM 2044 N N . THR A 1 262 ? -23.729 -2.527 20.787 1.00 94.31 262 THR A N 1
ATOM 2045 C CA . THR A 1 262 ? -23.161 -3.834 21.158 1.00 94.31 262 THR A CA 1
ATOM 2046 C C . THR A 1 262 ? -22.912 -3.916 22.663 1.00 94.31 262 THR A C 1
ATOM 2048 O O . THR A 1 262 ? -23.288 -4.896 23.306 1.00 94.31 262 THR A O 1
ATOM 2051 N N . LEU A 1 263 ? -22.311 -2.880 23.257 1.00 94.19 263 LEU A N 1
ATOM 2052 C CA . LEU A 1 263 ? -22.058 -2.817 24.698 1.00 94.19 263 LEU A CA 1
ATOM 2053 C C . LEU A 1 263 ? -23.356 -2.826 25.506 1.00 94.19 263 LEU A C 1
ATOM 2055 O O . LEU A 1 263 ? -23.440 -3.520 26.518 1.00 94.19 263 LEU A O 1
ATOM 2059 N N . GLN A 1 264 ? -24.376 -2.108 25.041 1.00 95.06 264 GLN A N 1
ATOM 2060 C CA . GLN A 1 264 ? -25.691 -2.099 25.664 1.00 95.06 264 GLN A CA 1
ATOM 2061 C C . GLN A 1 264 ? -26.338 -3.487 25.629 1.00 95.06 264 GLN A C 1
ATOM 2063 O O . GLN A 1 264 ? -26.777 -3.981 26.666 1.00 95.06 264 GLN A O 1
ATOM 2068 N N . ALA A 1 265 ? -26.343 -4.154 24.471 1.00 95.31 265 ALA A N 1
ATOM 2069 C CA . ALA A 1 265 ? -26.876 -5.507 24.347 1.00 95.31 265 ALA A CA 1
ATOM 2070 C C . ALA A 1 265 ? -26.157 -6.487 25.293 1.00 95.31 265 ALA A C 1
ATOM 2072 O O . ALA A 1 265 ? -26.806 -7.270 25.986 1.00 95.31 265 ALA A O 1
ATOM 2073 N N . ARG A 1 266 ? -24.823 -6.396 25.395 1.00 96.00 266 ARG A N 1
ATOM 2074 C CA . ARG A 1 266 ? -24.025 -7.213 26.328 1.00 96.00 266 ARG A CA 1
ATOM 2075 C C . ARG A 1 266 ? -24.365 -6.925 27.789 1.00 96.00 266 ARG A C 1
ATOM 2077 O O . ARG A 1 266 ? -24.481 -7.864 28.573 1.00 96.00 266 ARG A O 1
ATOM 2084 N N . LEU A 1 267 ? -24.548 -5.656 28.159 1.00 96.25 267 LEU A N 1
ATOM 2085 C CA . LEU A 1 267 ? -24.982 -5.275 29.507 1.00 96.25 267 LEU A CA 1
ATOM 2086 C C . LEU A 1 267 ? -26.362 -5.842 29.836 1.00 96.25 267 LEU A C 1
ATOM 2088 O O . LEU A 1 267 ? -26.543 -6.366 30.932 1.00 96.25 267 LEU A O 1
ATOM 2092 N N . LYS A 1 268 ? -27.301 -5.789 28.887 1.00 96.69 268 LYS A N 1
ATOM 2093 C CA . LYS A 1 268 ? -28.656 -6.317 29.056 1.00 96.69 268 LYS A CA 1
ATOM 2094 C C . LYS A 1 268 ? -28.659 -7.827 29.295 1.00 96.69 268 LYS A C 1
ATOM 2096 O O . LYS A 1 268 ? -29.276 -8.289 30.250 1.00 96.69 268 LYS A O 1
ATOM 2101 N N . VAL A 1 269 ? -27.914 -8.586 28.487 1.00 98.12 269 VAL A N 1
ATOM 2102 C CA . VAL A 1 269 ? -27.750 -10.039 28.680 1.00 98.12 269 VAL A CA 1
ATOM 2103 C C . VAL A 1 269 ? -27.098 -10.338 30.033 1.00 98.12 269 VAL A C 1
ATOM 2105 O O . VAL A 1 269 ? -27.604 -11.157 30.789 1.00 98.12 269 VAL A O 1
ATOM 2108 N N . ALA A 1 270 ? -26.021 -9.632 30.391 1.00 97.88 270 ALA A N 1
ATOM 2109 C CA . ALA A 1 270 ? -25.334 -9.841 31.666 1.00 97.88 270 ALA A CA 1
ATOM 2110 C C . ALA A 1 270 ? -26.165 -9.426 32.897 1.00 97.88 270 ALA A C 1
ATOM 2112 O O . ALA A 1 270 ? -25.908 -9.913 34.000 1.00 97.88 270 ALA A O 1
ATOM 2113 N N . ALA A 1 271 ? -27.113 -8.497 32.746 1.00 97.94 271 ALA A N 1
ATOM 2114 C CA . ALA A 1 271 ? -28.059 -8.133 33.797 1.00 97.94 271 ALA A CA 1
ATOM 2115 C C . ALA A 1 271 ? -29.091 -9.247 34.008 1.00 97.94 271 ALA A C 1
ATOM 2117 O O . ALA A 1 271 ? -29.283 -9.660 35.145 1.00 97.94 271 ALA A O 1
ATOM 2118 N N . HIS A 1 272 ? -29.678 -9.770 32.925 1.00 97.88 272 HIS A N 1
ATOM 2119 C CA . HIS A 1 272 ? -30.592 -10.914 32.993 1.00 97.88 272 HIS A CA 1
ATOM 2120 C C . HIS A 1 272 ? -29.917 -12.163 33.561 1.00 97.88 272 HIS A C 1
ATOM 2122 O O . HIS A 1 272 ? -30.482 -12.796 34.440 1.00 97.88 272 HIS A O 1
ATOM 2128 N N . GLN A 1 273 ? -28.680 -12.460 33.155 1.00 98.25 273 GLN A N 1
ATOM 2129 C CA . GLN A 1 273 ? -27.941 -13.597 33.708 1.00 98.25 273 GLN A CA 1
ATOM 2130 C C . GLN A 1 273 ? -27.743 -13.475 35.229 1.00 98.25 273 GLN A C 1
ATOM 2132 O O . GLN A 1 273 ? -27.923 -14.443 35.954 1.00 98.25 273 GLN A O 1
ATOM 2137 N N . ALA A 1 274 ? -27.408 -12.281 35.733 1.00 98.12 274 ALA A N 1
ATOM 2138 C CA . ALA A 1 274 ? -27.260 -12.061 37.175 1.00 98.12 274 ALA A CA 1
ATOM 2139 C C . ALA A 1 274 ? -28.597 -12.143 37.936 1.00 98.12 274 ALA A C 1
ATOM 2141 O O . ALA A 1 274 ? -28.607 -12.436 39.129 1.00 98.12 274 ALA A O 1
ATOM 2142 N N . GLU A 1 275 ? -29.714 -11.844 37.267 1.00 97.62 275 GLU A N 1
ATOM 2143 C CA . GLU A 1 275 ? -31.061 -12.008 37.816 1.00 97.62 275 GLU A CA 1
ATOM 2144 C C . GLU A 1 275 ? -31.409 -13.492 37.949 1.00 97.62 275 GLU A C 1
ATOM 2146 O O . GLU A 1 275 ? -31.723 -13.926 39.054 1.00 97.62 275 GLU A O 1
ATOM 2151 N N . GLU A 1 276 ? -31.230 -14.269 36.883 1.00 98.06 276 GLU A N 1
ATOM 2152 C CA . GLU A 1 276 ? -31.443 -15.722 36.871 1.00 98.06 276 GLU A CA 1
ATOM 2153 C C . GLU A 1 276 ? -30.553 -16.433 37.901 1.00 98.06 276 GLU A C 1
ATOM 2155 O O . GLU A 1 276 ? -31.036 -17.203 38.723 1.00 98.06 276 GLU A O 1
ATOM 2160 N N . GLU A 1 277 ? -29.265 -16.086 37.965 1.00 97.81 277 GLU A N 1
ATOM 2161 C CA . GLU A 1 277 ? -28.357 -16.614 38.988 1.00 97.81 277 GLU A CA 1
ATOM 2162 C C . GLU A 1 277 ? -28.818 -16.272 40.416 1.00 97.81 277 GLU A C 1
ATOM 2164 O O . GLU A 1 277 ? -28.518 -17.012 41.356 1.00 97.81 277 GLU A O 1
ATOM 2169 N N . SER A 1 278 ? -29.477 -15.123 40.621 1.00 97.62 278 SER A N 1
ATOM 2170 C CA . SER A 1 278 ? -30.009 -14.743 41.936 1.00 97.62 278 SER A CA 1
ATOM 2171 C C . SER A 1 278 ? -31.273 -15.522 42.292 1.00 97.62 278 SER A C 1
ATOM 2173 O O . SER A 1 278 ? -31.470 -15.838 43.465 1.00 97.62 278 SER A O 1
ATOM 2175 N N . GLU A 1 279 ? -32.091 -15.859 41.293 1.00 97.56 279 GLU A N 1
ATOM 2176 C CA . GLU A 1 279 ? -33.252 -16.739 41.444 1.00 97.56 279 GLU A CA 1
ATOM 2177 C C . GLU A 1 279 ? -32.797 -18.160 41.785 1.00 97.56 279 GLU A C 1
ATOM 2179 O O . GLU A 1 279 ? -33.259 -18.712 42.779 1.00 97.56 279 GLU A O 1
ATOM 2184 N N . GLU A 1 280 ? -31.786 -18.687 41.092 1.00 97.81 280 GLU A N 1
ATOM 2185 C CA . GLU A 1 280 ? -31.181 -19.988 41.403 1.00 97.81 280 GLU A CA 1
ATOM 2186 C C . GLU A 1 280 ? -30.622 -20.033 42.839 1.00 97.81 280 GLU A C 1
ATOM 2188 O O . GLU A 1 280 ? -30.808 -21.007 43.571 1.00 97.81 280 GLU A O 1
ATOM 2193 N N . THR A 1 281 ? -29.954 -18.967 43.300 1.00 96.94 281 THR A N 1
ATOM 2194 C CA . THR A 1 281 ? -29.503 -18.875 44.701 1.00 96.94 281 THR A CA 1
ATOM 2195 C C . THR A 1 281 ? -30.681 -18.911 45.683 1.00 96.94 281 THR A C 1
ATOM 2197 O O . THR A 1 281 ? -30.568 -19.531 46.740 1.00 96.94 281 THR A O 1
ATOM 2200 N N . ALA A 1 282 ? -31.809 -18.274 45.355 1.00 97.25 282 ALA A N 1
ATOM 2201 C CA . ALA A 1 282 ? -33.006 -18.311 46.192 1.00 97.25 282 ALA A CA 1
ATOM 2202 C C . ALA A 1 282 ? -33.661 -19.699 46.210 1.00 97.25 282 ALA A C 1
ATOM 2204 O O . ALA A 1 282 ? -34.046 -20.171 47.279 1.00 97.25 282 ALA A O 1
ATOM 2205 N N . GLU A 1 283 ? -33.735 -20.375 45.064 1.00 97.50 283 GLU A N 1
ATOM 2206 C CA . GLU A 1 283 ? -34.239 -21.748 44.961 1.00 97.50 283 GLU A CA 1
ATOM 2207 C C . GLU A 1 283 ? -33.393 -22.719 45.791 1.00 97.50 283 GLU A C 1
ATOM 2209 O O . GLU A 1 283 ? -33.933 -23.458 46.613 1.00 97.50 283 GLU A O 1
ATOM 2214 N N . ASN A 1 284 ? -32.065 -22.651 45.673 1.00 96.88 284 ASN A N 1
ATOM 2215 C CA . ASN A 1 284 ? -31.153 -23.498 46.446 1.00 96.88 284 ASN A CA 1
ATOM 2216 C C . ASN A 1 284 ? -31.329 -23.332 47.967 1.00 96.88 284 ASN A C 1
ATOM 2218 O O . ASN A 1 284 ? -31.281 -24.318 48.707 1.00 96.88 284 ASN A O 1
ATOM 2222 N N . PHE A 1 285 ? -31.576 -22.106 48.437 1.00 97.81 285 PHE A N 1
ATOM 2223 C CA . PHE A 1 285 ? -31.878 -21.846 49.845 1.00 97.81 285 PHE A CA 1
ATOM 2224 C C . PHE A 1 285 ? -33.234 -22.433 50.268 1.00 97.81 285 PHE A C 1
ATOM 2226 O O . PHE A 1 285 ? -33.321 -23.076 51.314 1.00 97.81 285 PHE A O 1
ATOM 2233 N N . LEU A 1 286 ? -34.284 -22.271 49.453 1.00 96.25 286 LEU A N 1
ATOM 2234 C CA . LEU A 1 286 ? -35.614 -22.838 49.729 1.00 96.25 286 LEU A CA 1
ATOM 2235 C C . LEU A 1 286 ? -35.607 -24.373 49.757 1.00 96.25 286 LEU A C 1
ATOM 2237 O O . LEU A 1 286 ? -36.355 -24.981 50.522 1.00 96.25 286 LEU A O 1
ATOM 2241 N N . GLU A 1 287 ? -34.741 -24.996 48.961 1.00 96.81 287 GLU A N 1
ATOM 2242 C CA . GLU A 1 287 ? -34.502 -26.441 48.970 1.00 96.81 287 GLU A CA 1
ATOM 2243 C C . GLU A 1 287 ? -33.607 -26.909 50.134 1.00 96.81 287 GLU A C 1
ATOM 2245 O O . GLU A 1 287 ? -33.409 -28.111 50.316 1.00 96.81 287 GLU A O 1
ATOM 2250 N N . GLY A 1 288 ? -33.064 -25.985 50.932 1.00 95.19 288 GLY A N 1
ATOM 2251 C CA . GLY A 1 288 ? -32.189 -26.284 52.065 1.00 95.19 288 GLY A CA 1
ATOM 2252 C C . GLY A 1 288 ? -30.778 -26.732 51.672 1.00 95.19 288 GLY A C 1
ATOM 2253 O O . GLY A 1 288 ? -30.092 -27.352 52.484 1.00 95.19 288 GLY A O 1
ATOM 2254 N N . ARG A 1 289 ? -30.333 -26.447 50.438 1.00 95.50 289 ARG A N 1
ATOM 2255 C CA . ARG A 1 289 ? -28.979 -26.782 49.951 1.00 95.50 289 ARG A CA 1
ATOM 2256 C C . ARG A 1 289 ? -27.907 -25.804 50.422 1.00 95.50 289 ARG A C 1
ATOM 2258 O O . ARG A 1 289 ? -26.727 -26.134 50.359 1.00 95.50 289 ARG A O 1
ATOM 2265 N N . THR A 1 290 ? -28.312 -24.616 50.854 1.00 95.69 290 THR A N 1
ATOM 2266 C CA . THR A 1 290 ? -2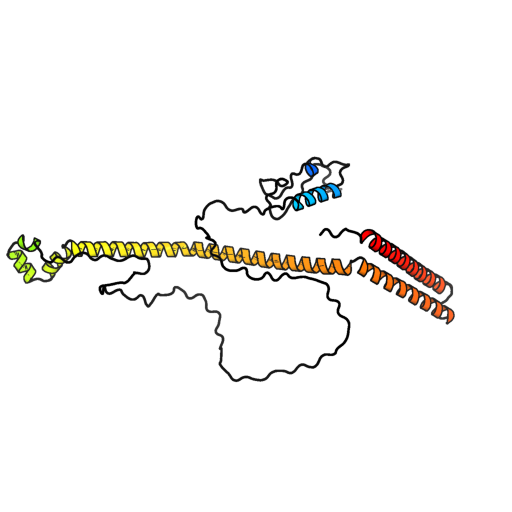7.433 -23.521 51.277 1.00 95.69 290 THR A CA 1
ATOM 2267 C C . THR A 1 290 ? -27.902 -22.998 52.629 1.00 95.69 290 THR A C 1
ATOM 2269 O O . THR A 1 290 ? -29.108 -22.954 52.884 1.00 95.69 290 THR A O 1
ATOM 2272 N N . ASP A 1 291 ? -26.974 -22.607 53.502 1.00 96.75 291 ASP A N 1
ATOM 2273 C CA . ASP A 1 291 ? -27.336 -21.979 54.774 1.00 96.75 291 ASP A CA 1
ATOM 2274 C C . ASP A 1 291 ? -27.697 -20.493 54.607 1.00 96.75 291 ASP A C 1
ATOM 2276 O O . ASP A 1 291 ? -27.572 -19.908 53.529 1.00 96.75 291 ASP A O 1
ATOM 2280 N N . ILE A 1 292 ? -28.202 -19.882 55.682 1.00 96.81 292 ILE A N 1
ATOM 2281 C CA . ILE A 1 292 ? -28.708 -18.507 55.643 1.00 96.81 292 ILE A CA 1
ATOM 2282 C C . ILE A 1 292 ? -27.608 -17.464 55.414 1.00 96.81 292 ILE A C 1
ATOM 2284 O O . ILE A 1 292 ? -27.862 -16.462 54.744 1.00 96.81 292 ILE A O 1
ATOM 2288 N N . ASP A 1 293 ? -26.405 -17.681 55.942 1.00 96.25 293 ASP A N 1
ATOM 2289 C CA . ASP A 1 293 ? -25.316 -16.707 55.859 1.00 96.25 293 ASP A CA 1
ATOM 2290 C C . ASP A 1 293 ? -24.707 -16.711 54.449 1.00 96.25 293 ASP A C 1
ATOM 2292 O O . ASP A 1 293 ? -24.467 -15.650 53.855 1.00 96.25 293 ASP A O 1
ATOM 2296 N N . GLU A 1 294 ? -24.533 -17.900 53.870 1.00 96.00 294 GLU A N 1
ATOM 2297 C CA . GLU A 1 294 ? -24.099 -18.080 52.487 1.00 96.00 294 GLU A CA 1
ATOM 2298 C C . GLU A 1 294 ? -25.160 -17.573 51.497 1.00 96.00 294 GLU A C 1
ATOM 2300 O O . GLU A 1 294 ? -24.827 -16.829 50.565 1.00 96.00 294 GLU A O 1
ATOM 2305 N N . PHE A 1 295 ? -26.443 -17.880 51.736 1.00 97.44 295 PHE A N 1
ATOM 2306 C CA . PHE A 1 295 ? -27.552 -17.357 50.935 1.00 97.44 295 PHE A CA 1
ATOM 2307 C C . PHE A 1 295 ? -27.560 -15.829 50.923 1.00 97.44 295 PHE A C 1
ATOM 2309 O O . PHE A 1 295 ? -27.544 -15.227 49.849 1.00 97.44 295 PHE A O 1
ATOM 2316 N N . LEU A 1 296 ? -27.562 -15.189 52.099 1.00 97.50 296 LEU A N 1
ATOM 2317 C CA . LEU A 1 296 ? -27.619 -13.731 52.199 1.00 97.50 296 LEU A CA 1
ATOM 2318 C C . LEU A 1 296 ? -26.447 -13.084 51.465 1.00 97.50 296 LEU A C 1
ATOM 2320 O O . LEU A 1 296 ? -26.655 -12.136 50.709 1.00 97.50 296 LEU A O 1
ATOM 2324 N N . THR A 1 297 ? -25.239 -13.620 51.637 1.00 97.19 297 THR A N 1
ATOM 2325 C CA . THR A 1 297 ? -24.035 -13.095 50.985 1.00 97.19 297 THR A CA 1
ATOM 2326 C C . THR A 1 297 ? -24.145 -13.189 49.460 1.00 97.19 297 THR A C 1
ATOM 2328 O O . THR A 1 297 ? -24.056 -12.167 48.774 1.00 97.19 297 THR A O 1
ATOM 2331 N N . SER A 1 298 ? -24.411 -14.386 48.923 1.00 96.88 298 SER A N 1
ATOM 2332 C CA . SER A 1 298 ? -24.478 -14.626 47.474 1.00 96.88 298 SER A CA 1
ATOM 2333 C C . SER A 1 298 ? -25.657 -13.902 46.815 1.00 96.88 298 SER A C 1
ATOM 2335 O O . SER A 1 298 ? -25.515 -13.282 45.758 1.00 96.88 298 SER A O 1
ATOM 2337 N N . PHE A 1 299 ? -26.828 -13.915 47.455 1.00 98.00 299 PHE A N 1
ATOM 2338 C CA . PHE A 1 299 ? -28.027 -13.266 46.937 1.00 98.00 299 PHE A CA 1
ATOM 2339 C C . PHE A 1 299 ? -27.875 -11.744 46.904 1.00 98.00 299 PHE A C 1
ATOM 2341 O O . PHE A 1 299 ? -28.177 -11.114 45.886 1.00 98.00 299 PHE A O 1
ATOM 2348 N N . MET A 1 300 ? -27.365 -11.137 47.984 1.00 97.81 300 MET A N 1
ATOM 2349 C CA . MET A 1 300 ? -27.099 -9.696 48.023 1.00 97.81 300 MET A CA 1
ATOM 2350 C C . MET A 1 300 ? -26.082 -9.293 46.954 1.00 97.81 300 MET A C 1
ATOM 2352 O O . MET A 1 300 ? -26.292 -8.285 46.273 1.00 97.81 300 MET A O 1
ATOM 2356 N N . GLU A 1 301 ? -25.020 -10.078 46.764 1.00 97.81 301 GLU A N 1
ATOM 2357 C CA . GLU A 1 301 ? -24.014 -9.840 45.728 1.00 97.81 301 GLU A CA 1
ATOM 2358 C C . GLU A 1 301 ? -24.635 -9.862 44.322 1.00 97.81 301 GLU A C 1
ATOM 2360 O O . GLU A 1 301 ? -24.548 -8.867 43.590 1.00 97.81 301 GLU A O 1
ATOM 2365 N N . LYS A 1 302 ? -25.334 -10.947 43.962 1.00 97.94 302 LYS A N 1
ATOM 2366 C CA . LYS A 1 302 ? -25.944 -11.124 42.634 1.00 97.94 302 LYS A CA 1
ATOM 2367 C C . LYS A 1 302 ? -27.022 -10.078 42.342 1.00 97.94 302 LYS A C 1
ATOM 2369 O O . LYS A 1 302 ? -27.020 -9.473 41.267 1.00 97.94 302 LYS A O 1
ATOM 2374 N N . ARG A 1 303 ? -27.893 -9.766 43.310 1.00 97.69 303 ARG A N 1
ATOM 2375 C CA . ARG A 1 303 ? -28.919 -8.713 43.161 1.00 97.69 303 ARG A CA 1
ATOM 2376 C C . ARG A 1 303 ? -28.299 -7.328 43.011 1.00 97.69 303 ARG A C 1
ATOM 2378 O O . ARG A 1 303 ? -28.717 -6.564 42.139 1.00 97.69 303 ARG A O 1
ATOM 2385 N N . THR A 1 304 ? -27.272 -7.009 43.799 1.00 98.12 304 THR A N 1
ATOM 2386 C CA . THR A 1 304 ? -26.543 -5.736 43.675 1.00 98.12 304 THR A CA 1
ATOM 2387 C C . THR A 1 304 ? -25.893 -5.613 42.297 1.00 98.12 304 THR A C 1
ATOM 2389 O O . THR A 1 304 ? -25.987 -4.564 41.652 1.00 98.12 304 THR A O 1
ATOM 2392 N N . LEU A 1 305 ? -25.284 -6.693 41.801 1.00 98.12 305 LEU A N 1
ATOM 2393 C CA . LEU A 1 305 ? -24.679 -6.749 40.475 1.00 98.12 305 LEU A CA 1
ATOM 2394 C C . LEU A 1 305 ? -25.716 -6.576 39.355 1.00 98.12 305 LEU A C 1
ATOM 2396 O O . LEU A 1 305 ? -25.498 -5.759 38.457 1.00 98.12 305 LEU A O 1
ATOM 2400 N N . CYS A 1 306 ? -26.850 -7.280 39.430 1.00 98.06 306 CYS A N 1
ATOM 2401 C CA . CYS A 1 306 ? -27.975 -7.144 38.503 1.00 98.06 306 CYS A CA 1
ATOM 2402 C C . CYS A 1 306 ? -28.464 -5.689 38.428 1.00 98.06 306 CYS A C 1
ATOM 2404 O O . CYS A 1 306 ? -28.480 -5.090 37.349 1.00 98.06 306 CYS A O 1
ATOM 2406 N N . HIS A 1 307 ? -28.788 -5.076 39.571 1.00 97.94 307 HIS A N 1
ATOM 2407 C CA . HIS A 1 307 ? -29.258 -3.688 39.619 1.00 97.94 307 HIS A CA 1
ATOM 2408 C C . HIS A 1 307 ? -28.211 -2.697 39.095 1.00 97.94 307 HIS A C 1
ATOM 2410 O O . HIS A 1 307 ? -28.548 -1.788 38.337 1.00 97.94 307 HIS A O 1
ATOM 2416 N N . SER A 1 308 ? -26.932 -2.898 39.428 1.00 98.25 308 SER A N 1
ATOM 2417 C CA . SER A 1 308 ? -25.828 -2.078 38.914 1.00 98.25 308 SER A CA 1
ATOM 2418 C C . SER A 1 308 ? -25.700 -2.172 37.390 1.00 98.25 308 SER A C 1
ATOM 2420 O O . SER A 1 308 ? -25.526 -1.153 36.719 1.00 98.25 308 SER A O 1
ATOM 2422 N N . ARG A 1 309 ? -25.817 -3.379 36.818 1.00 98.00 309 ARG A N 1
ATOM 2423 C CA . ARG A 1 309 ? -25.778 -3.595 35.363 1.00 98.00 309 ARG A CA 1
ATOM 2424 C C . ARG A 1 309 ? -26.986 -2.968 34.664 1.00 98.00 309 ARG A C 1
ATOM 2426 O O . ARG A 1 309 ? -26.778 -2.264 33.680 1.00 98.00 309 ARG A O 1
ATOM 2433 N N . ARG A 1 310 ? -28.200 -3.131 35.206 1.00 97.25 310 ARG A N 1
ATOM 2434 C CA . ARG A 1 310 ? -29.438 -2.528 34.671 1.00 97.25 310 ARG A CA 1
ATOM 2435 C C . ARG A 1 310 ? -29.373 -0.996 34.682 1.00 97.25 310 ARG A C 1
ATOM 2437 O O . ARG A 1 310 ? -29.573 -0.362 33.654 1.00 97.25 310 ARG A O 1
ATOM 2444 N N . ALA A 1 311 ? -28.939 -0.394 35.791 1.00 97.50 311 ALA A N 1
ATOM 2445 C CA . ALA A 1 311 ? -28.768 1.059 35.878 1.00 97.50 311 ALA A CA 1
ATOM 2446 C C . ALA A 1 311 ? -27.711 1.601 34.892 1.00 97.50 311 ALA A C 1
ATOM 2448 O O . ALA A 1 311 ? -27.867 2.689 34.333 1.00 97.50 311 ALA A O 1
ATOM 2449 N N . LYS A 1 312 ? -26.615 0.860 34.667 1.00 96.69 312 LYS A N 1
ATOM 2450 C CA . LYS A 1 312 ? -25.593 1.225 33.670 1.00 96.69 312 LYS A CA 1
ATOM 2451 C C . LYS A 1 312 ? -26.119 1.105 32.239 1.00 96.69 312 LYS A C 1
ATOM 2453 O O . LYS A 1 312 ? -25.814 1.972 31.425 1.00 96.69 312 LYS A O 1
ATOM 2458 N N . GLU A 1 313 ? -26.896 0.067 31.945 1.00 96.38 313 GLU A N 1
ATOM 2459 C CA . GLU A 1 313 ? -27.543 -0.137 30.646 1.00 96.38 313 GLU A CA 1
ATOM 2460 C C . GLU A 1 313 ? -28.522 0.999 30.322 1.00 96.38 313 GLU A C 1
ATOM 2462 O O . GLU A 1 313 ? -28.416 1.607 29.259 1.00 96.38 313 GLU A O 1
ATOM 2467 N N . GLU A 1 314 ? -29.391 1.372 31.263 1.00 94.25 314 GLU A N 1
ATOM 2468 C CA . GLU A 1 314 ? -30.330 2.490 31.109 1.00 94.25 314 GLU A CA 1
ATOM 2469 C C . GLU A 1 314 ? -29.611 3.829 30.891 1.00 94.25 314 GLU A C 1
ATOM 2471 O O . GLU A 1 314 ? -29.974 4.600 30.000 1.00 94.25 314 GLU A O 1
ATOM 2476 N N . LYS A 1 315 ? -28.543 4.107 31.655 1.00 94.69 315 LYS A N 1
ATOM 2477 C CA . LYS A 1 315 ? -27.719 5.312 31.448 1.00 94.69 315 LYS A CA 1
ATOM 2478 C C . LYS A 1 315 ? -27.052 5.333 30.072 1.00 94.69 315 LYS A C 1
ATOM 2480 O O . LYS A 1 315 ? -26.964 6.392 29.444 1.00 94.69 315 LYS A O 1
ATOM 2485 N N . LEU A 1 316 ? -26.581 4.180 29.599 1.00 92.44 316 LEU A N 1
ATOM 2486 C CA . LEU A 1 316 ? -25.990 4.048 28.270 1.00 92.44 316 LEU A CA 1
ATOM 2487 C C . LEU A 1 316 ? -27.046 4.279 27.181 1.00 92.44 316 LEU A C 1
ATOM 2489 O O . LEU A 1 316 ? -26.801 5.056 26.262 1.00 92.44 316 LEU A O 1
ATOM 2493 N N . GLN A 1 317 ? -28.241 3.700 27.329 1.00 92.31 317 GLN A N 1
ATOM 2494 C CA . GLN A 1 317 ? -29.376 3.910 26.426 1.00 92.31 317 GLN A CA 1
ATOM 2495 C C . GLN A 1 317 ? -29.776 5.386 26.334 1.00 92.31 317 GLN A C 1
ATOM 2497 O O . GLN A 1 317 ? -30.017 5.893 25.238 1.00 92.31 317 GLN A O 1
ATOM 2502 N N . GLN A 1 318 ? -29.816 6.090 27.469 1.00 91.31 318 GLN A N 1
ATOM 2503 C CA . GLN A 1 318 ? -30.062 7.532 27.491 1.00 91.31 318 GLN A CA 1
ATOM 2504 C C . GLN A 1 318 ? -28.984 8.271 26.699 1.00 91.31 318 GLN A C 1
ATOM 2506 O O . GLN A 1 318 ? -29.310 9.058 25.821 1.00 91.31 318 GLN A O 1
ATOM 2511 N N . SER A 1 319 ? -27.708 7.963 26.938 1.00 88.06 319 SER A N 1
ATOM 2512 C CA . SER A 1 319 ? -26.581 8.595 26.236 1.00 88.06 319 SER A CA 1
ATOM 2513 C C . SER A 1 319 ? -26.657 8.404 24.716 1.00 88.06 319 SER A C 1
ATOM 2515 O O . SER A 1 319 ? -26.450 9.365 23.979 1.00 88.06 319 SER A O 1
ATOM 2517 N N . ILE A 1 320 ? -27.018 7.202 24.249 1.00 87.88 320 ILE A N 1
ATOM 2518 C CA . ILE A 1 320 ? -27.231 6.901 22.823 1.00 87.88 320 ILE A CA 1
ATOM 2519 C C . ILE A 1 320 ? -28.342 7.786 22.237 1.00 87.88 320 ILE A C 1
ATOM 2521 O O . ILE A 1 320 ? -28.161 8.380 21.176 1.00 87.88 320 ILE A O 1
ATOM 2525 N N . ASN A 1 321 ? -29.465 7.927 22.943 1.00 85.88 321 ASN A N 1
ATOM 2526 C CA . ASN A 1 321 ? -30.607 8.713 22.472 1.00 85.88 321 ASN A CA 1
ATOM 2527 C C . ASN A 1 321 ? -30.314 10.222 22.452 1.00 85.88 321 ASN A C 1
ATOM 2529 O O . ASN A 1 321 ? -30.784 10.923 21.560 1.00 85.88 321 ASN A O 1
ATOM 2533 N N . THR A 1 322 ? -29.519 10.725 23.402 1.00 79.69 322 THR A N 1
ATOM 2534 C CA . THR A 1 322 ? -29.169 12.153 23.490 1.00 79.69 322 THR A CA 1
ATOM 2535 C C . THR A 1 322 ? -28.073 12.558 22.497 1.00 79.69 322 THR A C 1
ATOM 2537 O O . THR A 1 322 ? -28.078 13.689 22.024 1.00 79.69 322 THR A O 1
ATOM 2540 N N . HIS A 1 323 ? -27.130 11.665 22.169 1.00 62.53 323 HIS A N 1
ATOM 2541 C CA . HIS A 1 323 ? -26.051 11.924 21.197 1.00 62.53 323 HIS A CA 1
ATOM 2542 C C . HIS A 1 323 ? -26.368 11.468 19.759 1.00 62.53 323 HIS A C 1
ATOM 2544 O O . HIS A 1 323 ? -25.583 11.734 18.853 1.00 62.53 323 HIS A O 1
ATOM 2550 N N . GLY A 1 324 ? -27.504 10.804 19.522 1.00 53.25 324 GLY A N 1
ATOM 2551 C CA . GLY A 1 324 ? -27.922 10.325 18.198 1.00 53.25 324 GLY A CA 1
ATOM 2552 C C . GLY A 1 324 ? -28.418 11.403 17.220 1.00 53.25 324 GLY A C 1
ATOM 2553 O O . GLY A 1 324 ? -28.710 11.077 16.074 1.00 53.25 324 GLY A O 1
ATOM 2554 N N . GLN A 1 325 ? -28.517 12.675 17.629 1.00 43.16 325 GLN A N 1
ATOM 2555 C CA . GLN A 1 325 ? -28.865 13.792 16.740 1.00 43.16 325 GLN A CA 1
ATOM 2556 C C . GLN A 1 325 ? -27.611 14.567 16.313 1.00 43.16 325 GLN A C 1
ATOM 2558 O O . GLN A 1 325 ? -27.324 15.640 16.836 1.00 43.16 325 GLN A O 1
ATOM 2563 N N . PHE A 1 326 ? -26.876 14.050 15.330 1.00 36.56 326 PHE A N 1
ATOM 2564 C CA . PHE A 1 326 ? -26.059 14.907 14.467 1.00 36.56 326 PHE A CA 1
ATOM 2565 C C . PHE A 1 326 ? -26.837 15.144 13.165 1.00 36.56 326 PHE A C 1
ATOM 2567 O O . PHE A 1 326 ? -27.357 14.180 12.599 1.00 36.56 326 PHE A O 1
ATOM 2574 N N . PRO A 1 327 ? -26.977 16.399 12.696 1.00 37.97 327 PRO A N 1
ATOM 2575 C CA . PRO A 1 327 ? -27.708 16.690 11.472 1.00 37.97 327 PRO A CA 1
ATOM 2576 C C . PRO A 1 327 ? -26.963 16.073 10.287 1.00 37.97 327 PRO A C 1
ATOM 2578 O O . PRO A 1 327 ? -25.782 16.335 10.070 1.00 37.97 327 PRO A O 1
ATOM 2581 N N . THR A 1 328 ? -27.659 15.243 9.517 1.00 41.00 328 THR A N 1
ATOM 2582 C CA . THR A 1 328 ? -27.218 14.813 8.192 1.00 41.00 328 THR A CA 1
ATOM 2583 C C . THR A 1 328 ? -27.216 16.033 7.276 1.00 41.00 328 THR A C 1
ATOM 2585 O O . THR A 1 328 ? -28.268 16.445 6.785 1.00 41.00 328 THR A O 1
ATOM 2588 N N . SER A 1 329 ? -26.049 16.650 7.098 1.00 38.22 329 SER A N 1
ATOM 2589 C CA . SER A 1 329 ? -25.841 17.687 6.089 1.00 38.22 329 SER A CA 1
ATOM 2590 C C . SER A 1 329 ? -25.933 17.052 4.700 1.00 38.22 329 SER A C 1
ATOM 2592 O O . SER A 1 329 ? -25.162 16.146 4.381 1.00 38.22 329 SER A O 1
ATOM 2594 N N . HIS A 1 330 ? -26.932 17.501 3.941 1.00 35.06 330 HIS A N 1
ATOM 2595 C CA . HIS A 1 330 ? -27.147 17.222 2.521 1.00 35.06 330 HIS A CA 1
ATOM 2596 C C . HIS A 1 330 ? -26.131 17.929 1.626 1.00 35.06 330 HIS A C 1
ATOM 2598 O O . HIS A 1 330 ? -25.674 19.030 2.018 1.00 35.06 330 HIS A O 1
#

Organism: Echeneis naucrates (NCBI:txid173247)